Protein 7XG8 (pdb70)

Radius of gyration: 18.72 Å; Cα contacts (8 Å, |Δi|>4): 723; chains: 1; bounding box: 43×34×58 Å

B-factor: mean 20.47, std 7.41, range [7.36, 52.4]

Solvent-accessible surface area: 12207 Å² total; per-residue (Å²): 221,2,41,2,9,0,0,8,1,0,17,72,0,0,80,99,0,6,58,42,0,28,170,58,213,83,27,10,168,16,78,25,95,54,62,2,1,16,53,0,31,135,16,0,38,70,60,95,23,34,3,0,0,0,6,18,22,0,102,108,152,20,58,89,117,10,164,72,21,15,3,5,0,0,0,0,0,0,0,1,0,0,0,6,14,7,98,80,6,129,7,129,1,48,15,74,76,0,0,36,0,1,19,21,99,8,94,26,0,49,84,30,72,34,118,118,63,160,19,36,7,1,23,11,78,22,24,0,1,2,2,45,9,0,0,19,2,0,84,55,21,18,195,38,9,102,43,25,47,18,83,81,22,82,36,83,47,43,60,44,5,161,12,0,67,23,0,6,23,36,0,104,132,43,79,0,0,0,0,0,0,0,15,13,15,51,54,152,66,2,79,12,0,13,0,45,2,101,44,40,65,63,20,115,24,40,38,93,0,0,21,92,0,10,113,70,13,124,16,66,168,28,20,7,17,66,39,40,16,0,104,44,155,10,0,0,0,0,6,3,2,0,0,0,0,0,2,53,80,51,16,53,238,45,24,161,34,2,57,44,2,1,40,66,0,0,16,89,98,5,2,98,68,0,57,70,32,18,0,8,30,10,137,53,93,19,10,125,96,0,91,38,11,0,113,138,8,41

Nearest PDB structures (foldseek):
  7xg8-assembly1_A  TM=1.003E+00  e=1.467E-71  Prochlorococcus phage P-SSM2
  7xg7-assembly2_B  TM=9.554E-01  e=2.795E-43  Synechococcus phage Syn19
  5wnn-assembly2_B  TM=9.210E-01  e=2.663E-30  Burkholderia pseudomallei K96243
  4lvq-assembly2_B  TM=9.378E-01  e=3.616E-27  Mycobacterium tuberculosis
  1qul-assembly1_A  TM=8.940E-01  e=1.134E-27  Escherichia coli

InterPro domains:
  IPR005673 Phosphate ABC transporter, substrate-binding protein PstS [PIRSF002756] (21-319)
  IPR005673 Phosphate ABC transporter, substrate-binding protein PstS [TIGR00975] (24-318)
  IPR024370 PBP domain [PF12849] (22-272)
  IPR050962 Phosphate-binding protein PstS [PTHR42996] (4-312)

Secondary structure (DSSP, 8-state):
-EEEEE-STTHHHHHHHHHHHTTSTTPPPEEEEE--HHHHHHHHHTT-SSEEEESS---TTTGGG-TT-EEEEEEEEEEEEEEE--TT---EE-HHHHHHHHTT---BGGGGTS-S-B-EEEEESS--HHHHHHHHHHHHH-TT--S--SSS---SS-EEESHHHHHHHHHHHSTTEEEEEEGGG--TT-EEPEEE-TTS-EE---HHHHHHHHTTPPP-TTS----SS--STT--SSEEEEEEEEESS--GGGHHHHHHHHHHHTSHHHHTTGGGGTPBPP-HHHHHHHHHHHHT--

Organism: Prochlorococcus phage P-SSM2 (NCBI:txid268746)

Foldseek 3Di:
DFEEEAALLCPVLLVVLLVVQVPDVPADRYDYYHQAHVVQLVCQLVVVTQKYKALADDDPVCQVSRPLGKQKFFQWKFFKFFWAFAPPDQAFDELVNLLCLQQVNDQFCVVRVDDTDGAAEEEAPDQHSQQQLSLLLNVVSDVSSPFHGGSDTDRPHHHHARHLVGSLVCRVVDHNYTYMHTQLSCDDRTHGHQYAAPVGGGHGAAQQQQCQQVVPWDADPSRATHRNGDPGPSHRGRMGTMIMIHRQDDSPPCLVNQLNSQLSSLDPVSLVCQRVSRIYRDDDPSSVVSNVSSVSHD

Structure (mmCIF, N/CA/C/O backbone):
data_7XG8
#
_entry.id   7XG8
#
_cell.length_a   38.774
_cell.length_b   63.525
_cell.length_c   108.083
_cell.angle_alpha   90.000
_cell.angle_beta   90.000
_cell.angle_gamma   90.000
#
_symmetry.space_group_name_H-M   'P 21 21 21'
#
loop_
_entity.id
_entity.type
_entity.pdbx_description
1 polymer 'ABC transporter, substrate binding protein, phosphate'
2 non-polymer 'PHOSPHATE ION'
3 water water
#
loop_
_atom_site.group_PDB
_atom_site.id
_atom_site.type_symbol
_atom_site.label_atom_id
_atom_site.label_alt_id
_atom_site.label_comp_id
_atom_site.label_asym_id
_atom_site.label_entity_id
_atom_site.label_seq_id
_atom_site.pdbx_PDB_ins_code
_atom_site.Cartn_x
_atom_site.Cartn_y
_atom_site.Cartn_z
_atom_site.occupancy
_atom_site.B_iso_or_equiv
_atom_site.auth_seq_id
_atom_site.auth_comp_id
_atom_site.auth_asym_id
_atom_site.auth_atom_id
_atom_site.pdbx_PDB_model_num
ATOM 1 N N . ARG A 1 23 ? -8.352 4.771 -43.661 1.00 26.78 23 ARG A N 1
ATOM 2 C CA . ARG A 1 23 ? -9.556 5.196 -42.873 1.00 27.58 23 ARG A CA 1
ATOM 3 C C . ARG A 1 23 ? -10.589 4.080 -42.724 1.00 25.44 23 ARG A C 1
ATOM 4 O O . ARG A 1 23 ? -10.904 3.424 -43.702 1.00 25.24 23 ARG A O 1
ATOM 12 N N . LEU A 1 24 ? -11.165 3.920 -41.526 1.00 22.37 24 LEU A N 1
ATOM 13 C CA . LEU A 1 24 ? -12.209 2.897 -41.296 1.00 20.28 24 LEU A CA 1
ATOM 14 C C . LEU A 1 24 ? -13.228 3.302 -40.217 1.00 19.42 24 LEU A C 1
ATOM 15 O O . LEU A 1 24 ? -12.912 4.053 -39.297 1.00 19.40 24 LEU A O 1
ATOM 20 N N . SER A 1 25 ? -14.447 2.783 -40.352 1.00 18.38 25 SER A N 1
ATOM 21 C CA . SER A 1 25 ? -15.507 2.848 -39.342 1.00 18.19 25 SER A CA 1
ATOM 22 C C . SER A 1 25 ? -15.881 1.457 -38.789 1.00 17.36 25 SER A C 1
ATOM 23 O O . SER A 1 25 ? -16.119 0.518 -39.553 1.00 17.51 25 SER A O 1
ATOM 26 N N . GLY A 1 26 ? -15.921 1.341 -37.467 1.00 16.19 26 GLY A N 1
ATOM 27 C CA . GLY A 1 26 ? -16.443 0.158 -36.775 1.00 15.16 26 GLY A CA 1
ATOM 28 C C . GLY A 1 26 ? -17.613 0.581 -35.921 1.00 14.58 26 GLY A C 1
ATOM 29 O O . GLY A 1 26 ? -17.675 1.724 -35.462 1.00 14.28 26 GLY A O 1
ATOM 30 N N . ALA A 1 27 ? -18.578 -0.308 -35.721 1.00 14.20 27 ALA A N 1
ATOM 31 C CA . ALA A 1 27 ? -19.606 -0.047 -34.702 1.00 13.40 27 ALA A CA 1
ATOM 32 C C . ALA A 1 27 ? -20.094 -1.301 -34.012 1.00 12.90 27 ALA A C 1
ATOM 33 O O . ALA A 1 27 ? -20.132 -2.382 -34.620 1.00 12.82 27 ALA A O 1
ATOM 35 N N . GLY A 1 28 ? -20.421 -1.136 -32.726 1.00 12.12 28 GLY A N 1
ATOM 36 C CA . GLY A 1 28 ? -21.135 -2.108 -31.947 1.00 11.83 28 GLY A CA 1
ATOM 37 C C . GLY A 1 28 ? -20.899 -2.053 -30.439 1.00 11.95 28 GLY A C 1
ATOM 38 O O . GLY A 1 28 ? -21.059 -1.023 -29.784 1.00 11.35 28 GLY A O 1
ATOM 39 N N . ALA A 1 29 ? -20.467 -3.194 -29.916 1.00 12.08 29 ALA A N 1
ATOM 40 C CA . ALA A 1 29 ? -20.453 -3.501 -28.501 1.00 12.27 29 ALA A CA 1
ATOM 41 C C . ALA A 1 29 ? -19.783 -2.415 -27.680 1.00 12.90 29 ALA A C 1
ATOM 42 O O . ALA A 1 29 ? -18.682 -1.960 -28.032 1.00 13.20 29 ALA A O 1
ATOM 44 N N . SER A 1 30 ? -20.480 -1.971 -26.631 1.00 13.09 30 SER A N 1
ATOM 45 C CA . SER A 1 30 ? -19.890 -1.115 -25.609 1.00 13.67 30 SER A CA 1
ATOM 46 C C . SER A 1 30 ? -19.003 -1.879 -24.614 1.00 13.71 30 SER A C 1
ATOM 47 O O . SER A 1 30 ? -18.070 -1.290 -24.072 1.00 13.25 30 SER A O 1
ATOM 50 N N . PHE A 1 31 ? -19.308 -3.170 -24.388 1.00 13.51 31 PHE A N 1
ATOM 51 C CA . PHE A 1 31 ? -18.511 -4.090 -23.517 1.00 13.32 31 PHE A CA 1
ATOM 52 C C . PHE A 1 31 ? -16.981 -3.968 -23.676 1.00 14.12 31 PHE A C 1
ATOM 53 O O . PHE A 1 31 ? -16.268 -3.814 -22.651 1.00 14.46 31 PHE A O 1
ATOM 61 N N . PRO A 1 32 ? -16.472 -4.045 -24.932 1.00 13.97 32 PRO A N 1
ATOM 62 C CA . PRO A 1 32 ? -15.073 -3.848 -25.227 1.00 14.39 32 PRO A CA 1
ATOM 63 C C . PRO A 1 32 ? -14.661 -2.429 -25.595 1.00 15.23 32 PRO A C 1
ATOM 64 O O . PRO A 1 32 ? -13.494 -2.240 -25.908 1.00 16.17 32 PRO A O 1
ATOM 68 N N . SER A 1 33 ? -15.566 -1.452 -25.602 1.00 16.03 33 SER A N 1
ATOM 69 C CA . SER A 1 33 ? -15.261 -0.168 -26.282 1.00 17.20 33 SER A CA 1
ATOM 70 C C . SER A 1 33 ? -14.078 0.607 -25.677 1.00 16.46 33 SER A C 1
ATOM 71 O O . SER A 1 33 ? -13.380 1.256 -26.418 1.00 16.23 33 SER A O 1
ATOM 74 N N . LYS A 1 34 ? -13.836 0.501 -24.365 1.00 16.38 34 LYS A N 1
ATOM 75 C CA . LYS A 1 34 ? -12.685 1.169 -23.734 1.00 16.31 34 LYS A CA 1
ATOM 76 C C . LYS A 1 34 ? -11.336 0.608 -24.206 1.00 16.23 34 LYS A C 1
ATOM 77 O O . LYS A 1 34 ? -10.387 1.372 -24.415 1.00 16.18 34 LYS A O 1
ATOM 83 N N . ILE A 1 35 ? -11.228 -0.705 -24.373 1.00 15.98 35 ILE A N 1
ATOM 84 C CA . ILE A 1 35 ? -9.954 -1.274 -24.873 1.00 16.41 35 ILE A CA 1
ATOM 85 C C . ILE A 1 35 ? -9.829 -1.105 -26.391 1.00 16.57 35 ILE A C 1
ATOM 86 O O . ILE A 1 35 ? -8.734 -0.846 -26.860 1.00 16.97 35 ILE A O 1
ATOM 91 N N . TYR A 1 36 ? -10.929 -1.237 -27.149 1.00 17.03 36 TYR A N 1
ATOM 92 C CA . TYR A 1 36 ? -10.911 -0.995 -28.621 1.00 17.97 36 TYR A CA 1
ATOM 93 C C . TYR A 1 36 ? -10.462 0.437 -28.966 1.00 19.69 36 TYR A C 1
ATOM 94 O O . TYR A 1 36 ? -9.593 0.624 -29.813 1.00 20.32 36 TYR A O 1
ATOM 103 N N . THR A 1 37 ? -11.065 1.429 -28.311 1.00 21.25 37 THR A N 1
ATOM 104 C CA . THR A 1 37 ? -10.640 2.832 -28.456 1.00 22.84 37 THR A CA 1
ATOM 105 C C . THR A 1 37 ? -9.121 3.048 -28.172 1.00 22.16 37 THR A C 1
ATOM 106 O O . THR A 1 37 ? -8.445 3.694 -28.966 1.00 22.05 37 THR A O 1
ATOM 110 N N . ARG A 1 38 ? -8.579 2.475 -27.102 1.00 20.82 38 ARG A N 1
ATOM 111 C CA . ARG A 1 38 ? -7.139 2.580 -26.823 1.00 20.99 38 ARG A CA 1
ATOM 112 C C . ARG A 1 38 ? -6.309 1.942 -27.943 1.00 20.04 38 ARG A C 1
ATOM 113 O O . ARG A 1 38 ? -5.361 2.538 -28.451 1.00 19.24 38 ARG A O 1
ATOM 121 N N . TRP A 1 39 ? -6.676 0.708 -28.290 1.00 18.20 39 TRP A N 1
ATOM 122 C CA . TRP A 1 39 ? -6.051 -0.040 -29.373 1.00 17.89 39 TRP A CA 1
ATOM 123 C C . TRP A 1 39 ? -6.089 0.712 -30.695 1.00 18.21 39 TRP A C 1
ATOM 124 O O . TRP A 1 39 ? -5.082 0.752 -31.389 1.00 17.45 39 TRP A O 1
ATOM 135 N N . PHE A 1 40 ? -7.241 1.296 -31.038 1.00 18.55 40 PHE A N 1
ATOM 136 C CA . PHE A 1 40 ? -7.355 2.026 -32.302 1.00 19.19 40 PHE A CA 1
ATOM 137 C C . PHE A 1 40 ? -6.531 3.295 -32.282 1.00 19.47 40 PHE A C 1
ATOM 138 O O . PHE A 1 40 ? -5.926 3.625 -33.301 1.00 19.50 40 PHE A O 1
ATOM 146 N N . ALA A 1 41 ? -6.455 3.963 -31.125 1.00 19.87 41 ALA A N 1
ATOM 147 C CA . ALA A 1 41 ? -5.536 5.104 -30.926 1.00 20.65 41 ALA A CA 1
ATOM 148 C C . ALA A 1 41 ? -4.051 4.717 -31.122 1.00 22.11 41 ALA A C 1
ATOM 149 O O . ALA A 1 41 ? -3.320 5.371 -31.892 1.00 22.74 41 ALA A O 1
ATOM 151 N N . ASP A 1 42 ? -3.623 3.631 -30.475 1.00 22.80 42 ASP A N 1
ATOM 152 C CA . ASP A 1 42 ? -2.268 3.059 -30.705 1.00 23.06 42 ASP A CA 1
ATOM 153 C C . ASP A 1 42 ? -2.009 2.658 -32.204 1.00 24.04 42 ASP A C 1
ATOM 154 O O . ASP A 1 42 ? -1.023 3.096 -32.811 1.00 22.47 42 ASP A O 1
ATOM 159 N N . LEU A 1 43 ? -2.911 1.858 -32.776 1.00 23.28 43 LEU A N 1
ATOM 160 C CA . LEU A 1 43 ? -2.929 1.531 -34.214 1.00 24.88 43 LEU A CA 1
ATOM 161 C C . LEU A 1 43 ? -2.720 2.760 -35.107 1.00 26.77 43 LEU A C 1
ATOM 162 O O . LEU A 1 43 ? -1.912 2.714 -36.016 1.00 27.93 43 LEU A O 1
ATOM 167 N N . ALA A 1 44 ? -3.399 3.863 -34.796 1.00 28.57 44 ALA A N 1
ATOM 168 C CA . ALA A 1 44 ? -3.394 5.086 -35.623 1.00 32.07 44 ALA A CA 1
ATOM 169 C C . ALA A 1 44 ? -2.062 5.833 -35.746 1.00 35.55 44 ALA A C 1
ATOM 170 O O . ALA A 1 44 ? -1.981 6.812 -36.496 1.00 39.29 44 ALA A O 1
ATOM 172 N N . LYS A 1 45 ? -1.042 5.393 -35.005 1.00 37.61 45 LYS A N 1
ATOM 173 C CA . LYS A 1 45 ? 0.293 5.980 -35.029 1.00 36.78 45 LYS A CA 1
ATOM 174 C C . LYS A 1 45 ? 1.323 5.132 -35.761 1.00 36.35 45 LYS A C 1
ATOM 175 O O . LYS A 1 45 ? 2.443 5.594 -35.970 1.00 36.12 45 LYS A O 1
ATOM 181 N N . GLU A 1 46 ? 0.969 3.908 -36.154 1.00 35.13 46 GLU A N 1
ATOM 182 C CA . GLU A 1 46 ? 1.939 3.033 -36.806 1.00 35.58 46 GLU A CA 1
ATOM 183 C C . GLU A 1 46 ? 1.973 3.378 -38.281 1.00 38.90 46 GLU A C 1
ATOM 184 O O . GLU A 1 46 ? 0.948 3.763 -38.857 1.00 41.10 46 GLU A O 1
ATOM 190 N N . LYS A 1 47 ? 3.162 3.257 -38.870 1.00 40.82 47 LYS A N 1
ATOM 191 C CA . LYS A 1 47 ? 3.396 3.611 -40.280 1.00 43.10 47 LYS A CA 1
ATOM 192 C C . LYS A 1 47 ? 2.531 2.793 -41.262 1.00 42.12 47 LYS A C 1
ATOM 193 O O . LYS A 1 47 ? 2.679 1.571 -41.370 1.00 40.23 47 LYS A O 1
ATOM 199 N N . GLY A 1 48 ? 1.616 3.480 -41.951 1.00 40.36 48 GLY A N 1
ATOM 200 C CA . GLY A 1 48 ? 0.702 2.837 -42.901 1.00 39.71 48 GLY A CA 1
ATOM 201 C C . GLY A 1 48 ? -0.414 2.022 -42.255 1.00 38.36 48 GLY A C 1
ATOM 202 O O . GLY A 1 48 ? -0.944 1.086 -42.870 1.00 37.34 48 GLY A O 1
ATOM 203 N N . ALA A 1 49 ? -0.764 2.382 -41.018 1.00 35.49 49 ALA A N 1
ATOM 204 C CA . ALA A 1 49 ? -1.897 1.800 -40.313 1.00 32.91 49 ALA A CA 1
ATOM 205 C C . ALA A 1 49 ? -3.136 2.605 -40.661 1.00 30.10 49 ALA A C 1
ATOM 206 O O . ALA A 1 49 ? -3.025 3.810 -40.899 1.00 29.97 49 ALA A O 1
ATOM 208 N N . PRO A 1 50 ? -4.321 1.960 -40.676 1.00 27.18 50 PRO A N 1
ATOM 209 C CA . PRO A 1 50 ? -5.535 2.728 -40.910 1.00 26.47 50 PRO A CA 1
ATOM 210 C C . PRO A 1 50 ? -5.951 3.522 -39.687 1.00 25.15 50 PRO A C 1
ATOM 211 O O . PRO A 1 50 ? -5.573 3.192 -38.554 1.00 22.08 50 PRO A O 1
ATOM 215 N N . ARG A 1 51 ? -6.739 4.556 -39.943 1.00 25.92 51 ARG A N 1
ATOM 216 C CA . ARG A 1 51 ? -7.386 5.313 -38.898 1.00 27.66 51 ARG A CA 1
ATOM 217 C C . ARG A 1 51 ? -8.828 4.862 -38.746 1.00 26.74 51 ARG A C 1
ATOM 218 O O . ARG A 1 51 ? -9.632 4.937 -39.679 1.00 28.93 51 ARG A O 1
ATOM 226 N N . VAL A 1 52 ? -9.134 4.404 -37.542 1.00 23.93 52 VAL A N 1
ATOM 227 C CA . VAL A 1 52 ? -10.326 3.651 -37.259 1.00 21.42 52 VAL A CA 1
ATOM 228 C C . VAL A 1 52 ? -11.120 4.467 -36.263 1.00 19.95 52 VAL A C 1
ATOM 229 O O . VAL A 1 52 ? -10.578 4.907 -35.237 1.00 18.36 52 VAL A O 1
ATOM 233 N N . ASN A 1 53 ? -12.387 4.704 -36.600 1.00 18.76 53 ASN A N 1
ATOM 234 C CA . ASN A 1 53 ? -13.347 5.286 -35.689 1.00 18.72 53 ASN A CA 1
ATOM 235 C C . ASN A 1 53 ? -14.238 4.129 -35.258 1.00 18.17 53 ASN A C 1
ATOM 236 O O . ASN A 1 53 ? -14.729 3.377 -36.108 1.00 18.18 53 ASN A O 1
ATOM 241 N N . TYR A 1 54 ? -14.428 3.975 -33.952 1.00 17.20 54 TYR A N 1
ATOM 242 C CA . TYR A 1 54 ? -15.338 2.986 -33.415 1.00 16.92 54 TYR A CA 1
ATOM 243 C C . TYR A 1 54 ? -16.456 3.644 -32.661 1.00 17.22 54 TYR A C 1
ATOM 244 O O . TYR A 1 54 ? -16.195 4.403 -31.742 1.00 18.23 54 TYR A O 1
ATOM 253 N N . GLN A 1 55 ? -17.698 3.342 -33.015 1.00 17.41 55 GLN A N 1
ATOM 254 C CA . GLN A 1 55 ? -18.871 3.875 -32.291 1.00 17.30 55 GLN A CA 1
ATOM 255 C C . GLN A 1 55 ? -19.490 2.802 -31.414 1.00 16.54 55 GLN A C 1
ATOM 256 O O . GLN A 1 55 ? -19.816 1.737 -31.903 1.00 16.28 55 GLN A O 1
ATOM 262 N N . ALA A 1 56 ? -19.646 3.104 -30.126 1.00 16.45 56 ALA A N 1
ATOM 263 C CA . ALA A 1 56 ? -20.155 2.163 -29.111 1.00 16.91 56 ALA A CA 1
ATOM 264 C C . ALA A 1 56 ? -21.676 2.272 -29.011 1.00 16.80 56 ALA A C 1
ATOM 265 O O . ALA A 1 56 ? -22.190 3.031 -28.207 1.00 18.44 56 ALA A O 1
ATOM 267 N N . VAL A 1 57 ? -22.389 1.522 -29.839 1.00 16.31 57 VAL A N 1
ATOM 268 C CA . VAL A 1 57 ? -23.854 1.594 -29.907 1.00 15.88 57 VAL A CA 1
ATOM 269 C C . VAL A 1 57 ? -24.548 0.282 -29.454 1.00 15.40 57 VAL A C 1
ATOM 270 O O . VAL A 1 57 ? -25.745 0.152 -29.588 1.00 15.72 57 VAL A O 1
ATOM 274 N N . GLY A 1 58 ? -23.805 -0.676 -28.886 1.00 15.42 58 GLY A N 1
ATOM 275 C CA . GLY A 1 58 ? -24.385 -1.931 -28.381 1.00 14.51 58 GLY A CA 1
ATOM 276 C C . GLY A 1 58 ? -24.362 -2.942 -29.494 1.00 14.44 58 GLY A C 1
ATOM 277 O O . GLY A 1 58 ? -24.388 -2.566 -30.681 1.00 14.37 58 GLY A O 1
ATOM 278 N N . SER A 1 59 ? -24.277 -4.220 -29.117 1.00 13.78 59 SER A N 1
ATOM 279 C CA . SER A 1 59 ? -24.189 -5.339 -30.065 1.00 13.39 59 SER A CA 1
ATOM 280 C C . SER A 1 59 ? -25.383 -5.471 -31.033 1.00 13.52 59 SER A C 1
ATOM 281 O O . SER A 1 59 ? -25.199 -5.877 -32.180 1.00 12.73 59 SER A O 1
ATOM 284 N N . GLY A 1 60 ? -26.597 -5.164 -30.568 1.00 13.71 60 GLY A N 1
ATOM 285 C CA . GLY A 1 60 ? -27.802 -5.251 -31.415 1.00 13.93 60 GLY A CA 1
ATOM 286 C C . GLY A 1 60 ? -27.728 -4.320 -32.608 1.00 14.75 60 GLY A C 1
ATOM 287 O O . GLY A 1 60 ? -28.013 -4.696 -33.730 1.00 15.64 60 GLY A O 1
ATOM 288 N N . SER A 1 61 ? -27.299 -3.103 -32.335 1.00 15.56 61 SER A N 1
ATOM 289 C CA . SER A 1 61 ? -27.111 -2.050 -33.312 1.00 16.52 61 SER A CA 1
ATOM 290 C C . SER A 1 61 ? -25.877 -2.303 -34.201 1.00 16.31 61 SER A C 1
ATOM 291 O O . SER A 1 61 ? -25.911 -2.029 -35.402 1.00 16.84 61 SER A O 1
ATOM 294 N N . GLY A 1 62 ? -24.799 -2.842 -33.628 1.00 15.57 62 GLY A N 1
ATOM 295 C CA . GLY A 1 62 ? -23.612 -3.226 -34.398 1.00 14.99 62 GLY A CA 1
ATOM 296 C C . GLY A 1 62 ? -23.849 -4.338 -35.404 1.00 14.92 62 GLY A C 1
ATOM 297 O O . GLY A 1 62 ? -23.363 -4.286 -36.533 1.00 14.44 62 GLY A O 1
ATOM 298 N N . ARG A 1 63 ? -24.588 -5.354 -34.995 1.00 15.29 63 ARG A N 1
ATOM 299 C CA . ARG A 1 63 ? -25.067 -6.368 -35.916 1.00 16.10 63 ARG A CA 1
ATOM 300 C C . ARG A 1 63 ? -25.885 -5.781 -37.080 1.00 16.04 63 ARG A C 1
ATOM 301 O O . ARG A 1 63 ? -25.735 -6.216 -38.186 1.00 15.90 63 ARG A O 1
ATOM 309 N N . LYS A 1 64 ? -26.758 -4.824 -36.820 1.00 17.06 64 LYS A N 1
ATOM 310 C CA . LYS A 1 64 ? -27.637 -4.245 -37.868 1.00 18.77 64 LYS A CA 1
ATOM 311 C C . LYS A 1 64 ? -26.845 -3.296 -38.773 1.00 18.03 64 LYS A C 1
ATOM 312 O O . LYS A 1 64 ? -27.077 -3.268 -39.964 1.00 18.88 64 LYS A O 1
ATOM 318 N N . ALA A 1 65 ? -25.901 -2.544 -38.219 1.00 16.96 65 ALA A N 1
ATOM 319 C CA . ALA A 1 65 ? -24.905 -1.807 -39.019 1.00 16.60 65 ALA A CA 1
ATOM 320 C C . ALA A 1 65 ? -24.092 -2.711 -39.959 1.00 16.44 65 ALA A C 1
ATOM 321 O O . ALA A 1 65 ? -23.827 -2.378 -41.133 1.00 16.25 65 A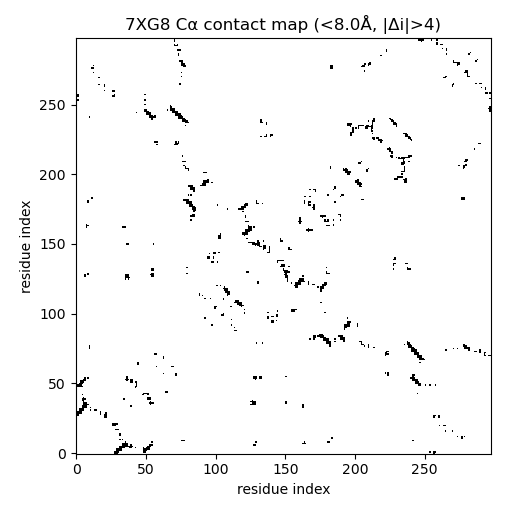LA A O 1
ATOM 323 N N . PHE A 1 66 ? -23.702 -3.857 -39.428 1.00 16.01 66 PHE A N 1
ATOM 324 C CA . PHE A 1 66 ? -22.961 -4.836 -40.178 1.00 15.95 66 PHE A CA 1
ATOM 325 C C . PHE A 1 66 ? -23.811 -5.441 -41.299 1.00 16.14 66 PHE A C 1
ATOM 326 O O . PHE A 1 66 ? -23.416 -5.433 -42.464 1.00 15.17 66 PHE A O 1
ATOM 334 N N . ILE A 1 67 ? -24.990 -5.939 -40.962 1.00 16.63 67 ILE A N 1
ATOM 335 C CA . ILE A 1 67 ? -25.851 -6.542 -41.982 1.00 17.38 67 ILE A CA 1
ATOM 336 C C . ILE A 1 67 ? -26.257 -5.513 -43.050 1.00 17.55 67 ILE A C 1
ATOM 337 O O . ILE A 1 67 ? -26.297 -5.838 -44.231 1.00 18.08 67 ILE A O 1
ATOM 342 N N . ASP A 1 68 ? -26.501 -4.272 -42.634 1.00 17.28 68 ASP A N 1
ATOM 343 C CA . ASP A 1 68 ? -26.851 -3.182 -43.548 1.00 17.30 68 ASP A CA 1
ATOM 344 C C . ASP A 1 68 ? -25.686 -2.597 -44.323 1.00 17.13 68 ASP A C 1
ATOM 345 O O . ASP A 1 68 ? -25.913 -1.736 -45.165 1.00 18.76 68 ASP A O 1
ATOM 350 N N . GLU A 1 69 ? -24.459 -3.045 -44.051 1.00 16.39 69 GLU A N 1
ATOM 351 C CA . GLU A 1 69 ? -23.272 -2.604 -44.780 1.00 15.64 69 GLU A CA 1
ATOM 352 C C . GLU A 1 69 ? -23.004 -1.101 -44.613 1.00 14.92 69 GLU A C 1
ATOM 353 O O . GLU A 1 69 ? -22.579 -0.454 -45.541 1.00 14.90 69 GLU A O 1
ATOM 359 N N . THR A 1 70 ? -23.241 -0.550 -43.422 1.00 14.43 70 THR A N 1
ATOM 360 C CA . THR A 1 70 ? -22.988 0.880 -43.173 1.00 13.66 70 THR A CA 1
ATOM 361 C C . THR A 1 70 ? -21.600 1.207 -42.577 1.00 13.01 70 THR A C 1
ATOM 362 O O . THR A 1 70 ? -21.266 2.378 -42.376 1.00 12.81 70 THR A O 1
ATOM 366 N N . VAL A 1 71 ? -20.798 0.177 -42.317 1.00 12.17 71 VAL A N 1
ATOM 367 C CA . VAL A 1 71 ? -19.534 0.285 -41.570 1.00 11.75 71 VAL A CA 1
ATOM 368 C C . VAL A 1 71 ? -18.587 -0.708 -42.206 1.00 11.64 71 VAL A C 1
ATOM 369 O O . VAL A 1 71 ? -19.051 -1.569 -42.964 1.00 11.86 71 VAL A O 1
ATOM 373 N N . ASN A 1 72 ? -17.295 -0.646 -41.897 1.00 11.59 72 ASN A N 1
ATOM 374 C CA . ASN A 1 72 ? -16.360 -1.648 -42.449 1.00 11.61 72 ASN A CA 1
ATOM 375 C C . ASN A 1 72 ? -16.285 -2.896 -41.606 1.00 11.81 72 ASN A C 1
ATOM 376 O O . ASN A 1 72 ? -15.845 -3.956 -42.084 1.00 12.12 72 ASN A O 1
ATOM 381 N N . PHE A 1 73 ? -16.691 -2.788 -40.348 1.00 12.07 73 PHE A N 1
ATOM 382 C CA . PHE A 1 73 ? -16.800 -3.958 -39.498 1.00 12.34 73 PHE A CA 1
ATOM 383 C C . PHE A 1 73 ? -17.741 -3.689 -38.353 1.00 12.43 73 PHE A C 1
ATOM 384 O O . PHE A 1 73 ? -17.940 -2.534 -37.965 1.00 12.46 73 PHE A O 1
ATOM 392 N N . GLY A 1 74 ? -18.307 -4.773 -37.830 1.00 12.45 74 GLY A N 1
ATOM 393 C CA . GLY A 1 74 ? -19.093 -4.741 -36.600 1.00 12.45 74 GLY A CA 1
ATOM 394 C C . GLY A 1 74 ? -18.398 -5.340 -35.386 1.00 12.40 74 GLY A C 1
ATOM 395 O O . GLY A 1 74 ? -17.305 -5.930 -35.487 1.00 12.59 74 GLY A O 1
ATOM 396 N N . ALA A 1 75 ? -19.069 -5.206 -34.242 1.00 12.41 75 ALA A N 1
ATOM 397 C CA . ALA A 1 75 ? -18.582 -5.672 -32.948 1.00 12.56 75 ALA A CA 1
ATOM 398 C C . ALA A 1 75 ? -19.764 -6.148 -32.105 1.00 12.69 75 ALA A C 1
ATOM 399 O O . ALA A 1 75 ? -20.759 -5.431 -31.957 1.00 12.20 75 ALA A O 1
ATOM 401 N N . SER A 1 76 ? -19.661 -7.349 -31.551 1.00 12.86 76 SER A N 1
ATOM 402 C CA . SER A 1 76 ? -20.764 -7.892 -30.782 1.00 13.76 76 SER A CA 1
ATOM 403 C C . SER A 1 76 ? -20.308 -8.962 -29.795 1.00 14.42 76 SE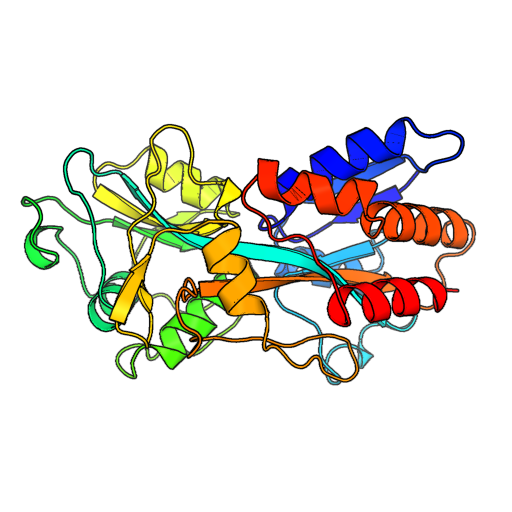R A C 1
ATOM 404 O O . SER A 1 76 ? -19.508 -9.836 -30.158 1.00 13.39 76 SER A O 1
ATOM 407 N N . ASP A 1 77 ? -20.847 -8.905 -28.568 1.00 15.17 77 ASP A N 1
ATOM 408 C CA . ASP A 1 77 ? -20.641 -9.976 -27.586 1.00 16.20 77 ASP A CA 1
ATOM 409 C C . ASP A 1 77 ? -21.795 -11.004 -27.672 1.00 17.09 77 ASP A C 1
ATOM 410 O O . ASP A 1 77 ? -21.786 -11.990 -26.948 1.00 17.59 77 ASP A O 1
ATOM 415 N N . ASP A 1 78 ? -22.782 -10.764 -28.543 1.00 18.94 78 ASP A N 1
ATOM 416 C CA . ASP A 1 78 ? -23.810 -11.761 -28.901 1.00 20.13 78 ASP A CA 1
ATOM 417 C C . ASP A 1 78 ? -23.421 -12.269 -30.276 1.00 20.23 78 ASP A C 1
ATOM 418 O O . ASP A 1 78 ? -23.634 -11.577 -31.268 1.00 19.40 78 ASP A O 1
ATOM 423 N N . PRO A 1 79 ? -22.828 -13.472 -30.344 1.00 20.75 79 PRO A N 1
ATOM 424 C CA . PRO A 1 79 ? -22.244 -13.908 -31.594 1.00 21.81 79 PRO A CA 1
ATOM 425 C C . PRO A 1 79 ? -23.290 -14.438 -32.583 1.00 23.88 79 PRO A C 1
ATOM 426 O O . PRO A 1 79 ? -24.272 -15.062 -32.188 1.00 22.81 79 PRO A O 1
ATOM 430 N N . MET A 1 80 ? -23.085 -14.111 -33.846 1.00 26.16 80 MET A N 1
ATOM 431 C CA . MET A 1 80 ? -23.779 -14.707 -34.977 1.00 30.68 80 MET A CA 1
ATOM 432 C C . MET A 1 80 ? -23.601 -16.228 -35.080 1.00 33.86 80 MET A C 1
ATOM 433 O O . MET A 1 80 ? -22.578 -16.789 -34.672 1.00 35.41 80 MET A O 1
ATOM 438 N N . LYS A 1 81 ? -24.623 -16.866 -35.638 1.00 38.14 81 LYS A N 1
ATOM 439 C CA . LYS A 1 81 ? -24.712 -18.315 -35.809 1.00 41.88 81 LYS A CA 1
ATOM 440 C C . LYS A 1 81 ? -24.994 -18.625 -37.275 1.00 43.94 81 LYS A C 1
ATOM 441 O O . LYS A 1 81 ? -25.144 -17.709 -38.084 1.00 43.70 81 LYS A O 1
ATOM 447 N N . ASP A 1 82 ? -25.081 -19.918 -37.602 1.00 47.01 82 ASP A N 1
ATOM 448 C CA . ASP A 1 82 ? -25.423 -20.392 -38.956 1.00 47.52 82 ASP A CA 1
ATOM 449 C C . ASP A 1 82 ? -26.701 -19.739 -39.528 1.00 47.38 82 ASP A C 1
ATOM 450 O O . ASP A 1 82 ? -26.758 -19.418 -40.721 1.00 46.23 82 ASP A O 1
ATOM 455 N N . LYS A 1 83 ? -27.703 -19.536 -38.672 1.00 45.66 83 LYS A N 1
ATOM 456 C CA . LYS A 1 83 ? -29.001 -18.981 -39.088 1.00 46.88 83 LYS A CA 1
ATOM 457 C C . LYS A 1 83 ? -29.001 -17.512 -39.526 1.00 45.80 83 LYS A C 1
ATOM 458 O O . LYS A 1 83 ? -29.764 -17.154 -40.406 1.00 46.36 83 LYS A O 1
ATOM 464 N N . ASP A 1 84 ? -28.163 -16.671 -38.916 1.00 47.76 84 ASP A N 1
ATOM 465 C CA . ASP A 1 84 ? -28.164 -15.211 -39.206 1.00 47.12 84 ASP A CA 1
ATOM 466 C C . ASP A 1 84 ? -27.047 -14.761 -40.156 1.00 43.78 84 ASP A C 1
ATOM 467 O O . ASP A 1 84 ? -27.076 -13.628 -40.631 1.00 40.71 84 ASP A O 1
ATOM 472 N N . ILE A 1 85 ? -26.097 -15.649 -40.454 1.00 41.71 85 ILE A N 1
ATOM 473 C CA . ILE A 1 85 ? -25.099 -15.400 -41.500 1.00 40.58 85 ILE A CA 1
ATOM 474 C C . ILE A 1 85 ? -25.636 -15.577 -42.920 1.00 38.24 85 ILE A C 1
ATOM 475 O O . ILE A 1 85 ? -24.925 -15.286 -43.880 1.00 38.03 85 ILE A O 1
ATOM 480 N N . ALA A 1 86 ? -26.870 -16.065 -43.064 1.00 36.89 86 ALA A N 1
ATOM 481 C CA . ALA A 1 86 ? -27.579 -16.022 -44.355 1.00 35.17 86 ALA A CA 1
ATOM 482 C C . ALA A 1 86 ? -27.886 -14.570 -44.744 1.00 32.69 86 ALA A C 1
ATOM 483 O O . ALA A 1 86 ? -28.021 -14.237 -45.915 1.00 30.81 86 ALA A O 1
ATOM 485 N N . LYS A 1 87 ? -27.966 -13.714 -43.736 1.00 32.94 87 LYS A N 1
ATOM 486 C CA . LYS A 1 87 ? -28.228 -12.287 -43.910 1.00 31.78 87 LYS A CA 1
ATOM 487 C C . LYS A 1 87 ? -26.982 -11.468 -44.319 1.00 29.34 87 LYS A C 1
ATOM 488 O O . LYS A 1 87 ? -27.116 -10.316 -44.704 1.00 30.08 87 LYS A O 1
ATOM 494 N N . VAL A 1 88 ? -25.790 -12.060 -44.235 1.00 27.35 88 VAL A N 1
ATOM 495 C CA . VAL A 1 88 ? -24.534 -11.411 -44.591 1.00 25.60 88 VAL A CA 1
ATOM 496 C C . VAL A 1 88 ? -24.116 -11.826 -46.025 1.00 26.30 88 VAL A C 1
ATOM 497 O O . VAL A 1 88 ? -23.334 -12.768 -46.213 1.00 26.88 88 VAL A O 1
ATOM 501 N N . LYS A 1 89 ? -24.609 -11.083 -47.024 1.00 26.28 89 LYS A N 1
ATOM 502 C CA . LYS A 1 89 ? -24.408 -11.396 -48.462 1.00 25.91 89 LYS A CA 1
ATOM 503 C C . LYS A 1 89 ? -22.958 -11.600 -48.857 1.00 23.77 89 LYS A C 1
ATOM 504 O O . LYS A 1 89 ? -22.639 -12.482 -49.650 1.00 25.41 89 LYS A O 1
ATOM 510 N N . ARG A 1 90 ? -22.089 -10.777 -48.292 1.00 20.91 90 ARG A N 1
ATOM 511 C CA . ARG A 1 90 ? -20.654 -10.847 -48.541 1.00 19.81 90 ARG A CA 1
ATOM 512 C C . ARG A 1 90 ? -19.901 -11.940 -47.747 1.00 19.24 90 ARG A C 1
ATOM 513 O O . ARG A 1 90 ? -18.674 -11.990 -47.793 1.00 20.31 90 ARG A O 1
ATOM 521 N N . GLY A 1 91 ? -20.603 -12.801 -47.008 1.00 18.95 91 GLY A N 1
ATOM 522 C CA . GLY A 1 91 ? -19.953 -13.779 -46.123 1.00 18.73 91 GLY A CA 1
ATOM 523 C C . GLY A 1 91 ? -19.409 -13.150 -44.855 1.00 18.80 91 GLY A C 1
ATOM 524 O O . GLY A 1 91 ? -18.958 -12.001 -44.849 1.00 19.36 91 GLY A O 1
ATOM 525 N N . LEU A 1 92 ? -19.423 -13.915 -43.776 1.00 19.07 92 LEU A N 1
ATOM 526 C CA . LEU A 1 92 ? -19.039 -13.414 -42.448 1.00 19.63 92 LEU A CA 1
ATOM 527 C C . LEU A 1 92 ? -17.806 -14.142 -41.928 1.00 18.83 92 LEU A C 1
ATOM 528 O O . LEU A 1 92 ? -17.772 -15.374 -41.924 1.00 18.27 92 LEU A O 1
ATOM 533 N N . VAL A 1 93 ? -16.783 -13.369 -41.548 1.00 17.75 93 VAL A N 1
ATOM 534 C CA . VAL A 1 93 ? -15.675 -13.848 -40.730 1.00 16.82 93 VAL A CA 1
ATOM 535 C C . VAL A 1 93 ? -15.882 -13.265 -39.330 1.00 16.07 93 VAL A C 1
ATOM 536 O O . VAL A 1 93 ? -15.889 -12.039 -39.149 1.00 15.37 93 VAL A O 1
ATOM 540 N N . GLN A 1 94 ? -16.061 -14.149 -38.352 1.00 15.99 94 GLN A N 1
ATOM 541 C CA . GLN A 1 94 ? -16.316 -13.775 -36.959 1.00 16.28 94 GLN A CA 1
ATOM 542 C C . GLN A 1 94 ? -15.095 -14.075 -36.117 1.00 16.68 94 GLN A C 1
ATOM 543 O O . GLN A 1 94 ? -14.684 -15.219 -36.038 1.00 17.51 94 GLN A O 1
ATOM 549 N N . ILE A 1 95 ? -14.561 -13.046 -35.460 1.00 16.70 95 ILE A N 1
ATOM 550 C CA . ILE A 1 95 ? -13.215 -13.048 -34.900 1.00 16.89 95 ILE A CA 1
ATOM 551 C C . ILE A 1 95 ? -13.243 -12.621 -33.422 1.00 16.32 95 ILE A C 1
ATOM 552 O O . ILE A 1 95 ? -13.500 -11.442 -33.137 1.00 15.94 95 ILE A O 1
ATOM 557 N N . PRO A 1 96 ? -12.954 -13.559 -32.485 1.00 15.46 96 PRO A N 1
ATOM 558 C CA . PRO A 1 96 ? -12.790 -13.200 -31.072 1.00 15.40 96 PRO A CA 1
ATOM 559 C C . PRO A 1 96 ? -11.662 -12.189 -30.935 1.00 15.50 96 PRO A C 1
ATOM 560 O O . PRO A 1 96 ? -10.576 -12.426 -31.454 1.00 15.06 96 PRO A O 1
ATOM 564 N N . MET A 1 97 ? -11.917 -11.073 -30.268 1.00 15.94 97 MET A N 1
ATOM 565 C CA . MET A 1 97 ? -10.916 -10.006 -30.156 1.00 16.48 97 MET A CA 1
ATOM 566 C C . MET A 1 97 ? -10.398 -9.849 -28.730 1.00 16.17 97 MET A C 1
ATOM 567 O O . MET A 1 97 ? -9.194 -9.644 -28.517 1.00 16.70 97 MET A O 1
ATOM 572 N N . THR A 1 98 ? -11.293 -9.965 -27.760 1.00 14.82 98 THR A N 1
ATOM 573 C CA . THR A 1 98 ? -10.913 -9.867 -26.376 1.00 14.68 98 THR A CA 1
ATOM 574 C C . THR A 1 98 ? -11.965 -10.588 -25.537 1.00 13.90 98 THR A C 1
ATOM 575 O O . THR A 1 98 ? -12.889 -11.221 -26.069 1.00 13.68 98 THR A O 1
ATOM 579 N N . GLY A 1 99 ? -11.788 -10.512 -24.232 1.00 13.27 99 GLY A N 1
ATOM 580 C CA . GLY A 1 99 ? -12.679 -11.137 -23.288 1.00 13.34 99 GLY A CA 1
ATOM 581 C C . GLY A 1 99 ? -12.654 -10.320 -22.024 1.00 13.28 99 GLY A C 1
ATOM 582 O O . GLY A 1 99 ? -11.726 -9.534 -21.799 1.00 12.67 99 GLY A O 1
ATOM 583 N N . GLY A 1 100 ? -13.652 -10.549 -21.185 1.00 13.01 100 GLY A N 1
ATOM 584 C CA . GLY A 1 100 ? -13.870 -9.723 -20.019 1.00 13.17 100 GLY A CA 1
ATOM 585 C C . GLY A 1 100 ? -14.927 -10.332 -19.134 1.00 12.96 100 GLY A C 1
ATOM 586 O O . GLY A 1 100 ? -15.544 -11.333 -19.494 1.00 13.91 100 GLY A O 1
ATOM 587 N N . THR A 1 101 ? -15.127 -9.705 -17.986 1.00 12.67 101 THR A N 1
ATOM 588 C CA . THR A 1 101 ? -16.074 -10.145 -16.975 1.00 12.31 101 THR A CA 1
ATOM 589 C C . THR A 1 101 ? -17.193 -9.123 -16.864 1.00 12.08 101 THR A C 1
ATOM 590 O O . THR A 1 101 ? -17.059 -7.987 -17.299 1.00 11.94 101 THR A O 1
ATOM 594 N N . ILE A 1 102 ? -18.311 -9.559 -16.306 1.00 12.10 102 ILE A N 1
ATOM 595 C CA . ILE A 1 102 ? -19.474 -8.721 -16.123 1.00 11.88 102 ILE A CA 1
ATOM 596 C C . ILE A 1 102 ? -19.688 -8.631 -14.626 1.00 11.44 102 ILE A C 1
ATOM 597 O O . ILE A 1 102 ? -19.924 -9.659 -13.960 1.00 10.96 102 ILE A O 1
ATOM 602 N N . ALA A 1 103 ? -19.637 -7.397 -14.115 1.00 11.00 103 ALA A N 1
ATOM 603 C CA . ALA A 1 103 ? -19.797 -7.112 -12.672 1.00 11.16 103 ALA A CA 1
ATOM 604 C C . ALA A 1 103 ? -21.248 -6.875 -12.303 1.00 11.38 103 ALA A C 1
ATOM 605 O O . ALA A 1 103 ? -22.016 -6.372 -13.136 1.00 11.85 103 ALA A O 1
ATOM 607 N N . PHE A 1 104 ? -21.631 -7.242 -11.077 1.00 11.12 104 PHE A N 1
ATOM 608 C CA . PHE A 1 104 ? -22.754 -6.559 -10.399 1.00 11.62 104 PHE A CA 1
ATOM 609 C C . PHE A 1 104 ? -22.192 -5.272 -9.753 1.00 11.68 104 PHE A C 1
ATOM 610 O O . PHE A 1 104 ? -21.771 -5.298 -8.572 1.00 12.21 104 PHE A O 1
ATOM 618 N N . GLY A 1 105 ? -22.161 -4.184 -10.526 1.00 11.55 105 GLY A N 1
ATOM 619 C CA . GLY A 1 105 ? -21.701 -2.865 -10.067 1.00 11.79 105 GLY A CA 1
ATOM 620 C C . GLY A 1 105 ? -22.773 -2.245 -9.189 1.00 12.16 105 GLY A C 1
ATOM 621 O O . GLY A 1 105 ? -23.975 -2.378 -9.485 1.00 12.25 105 GLY A O 1
ATOM 622 N N . TYR A 1 106 ? -22.383 -1.603 -8.097 1.00 12.33 106 TYR A N 1
ATOM 623 C CA . TYR A 1 106 ? -23.387 -1.096 -7.155 1.00 12.67 106 TYR A CA 1
ATOM 624 C C . TYR A 1 106 ? -22.927 0.138 -6.411 1.00 13.10 106 TYR A C 1
ATOM 625 O O . TYR A 1 106 ? -21.722 0.349 -6.211 1.00 12.40 106 TYR A O 1
ATOM 634 N N . ASN A 1 107 ? -23.909 0.949 -6.024 1.00 14.08 107 ASN A N 1
ATOM 635 C CA . ASN A 1 107 ? -23.680 2.157 -5.245 1.00 14.94 107 ASN A CA 1
ATOM 636 C C . ASN A 1 107 ? -24.370 2.027 -3.910 1.00 15.80 107 ASN A C 1
ATOM 637 O O . ASN A 1 107 ? -25.543 2.356 -3.766 1.00 15.84 107 ASN A O 1
ATOM 642 N N . ASN A 1 108 ? -23.621 1.518 -2.946 1.00 17.58 108 ASN A N 1
ATOM 643 C CA . ASN A 1 108 ? -24.002 1.519 -1.533 1.00 18.56 108 ASN A CA 1
ATOM 644 C C . ASN A 1 108 ? -22.716 1.467 -0.714 1.00 20.04 108 ASN A C 1
ATOM 645 O O . ASN A 1 108 ? -22.193 0.376 -0.455 1.00 19.83 108 ASN A O 1
ATOM 650 N N . PRO A 1 109 ? -22.169 2.650 -0.346 1.00 22.08 109 PRO A N 1
ATOM 651 C CA . PRO A 1 109 ? -20.889 2.662 0.362 1.00 23.94 109 PRO A CA 1
ATOM 652 C C . PRO A 1 109 ? -21.000 2.025 1.761 1.00 26.04 109 PRO A C 1
ATOM 653 O O . PRO A 1 109 ? -22.001 2.217 2.443 1.00 28.13 109 PRO A O 1
ATOM 657 N N . GLY A 1 110 ? -20.008 1.242 2.166 1.00 27.76 110 GLY A N 1
ATOM 658 C CA . GLY A 1 110 ? -20.103 0.513 3.437 1.00 30.63 110 GLY A CA 1
ATOM 659 C C . GLY A 1 110 ? -21.212 -0.531 3.477 1.00 32.36 110 GLY A C 1
ATOM 660 O O . GLY A 1 110 ? -21.954 -0.653 4.443 1.00 33.69 110 GLY A O 1
ATOM 661 N N . CYS A 1 111 ? -21.358 -1.240 2.373 1.00 34.38 111 CYS A N 1
ATOM 662 C CA . CYS A 1 111 ? -21.951 -2.554 2.351 1.00 33.76 111 CYS A CA 1
ATOM 663 C C . CYS A 1 111 ? -20.958 -3.294 1.503 1.00 31.79 111 CYS A C 1
ATOM 664 O O . CYS A 1 111 ? -20.749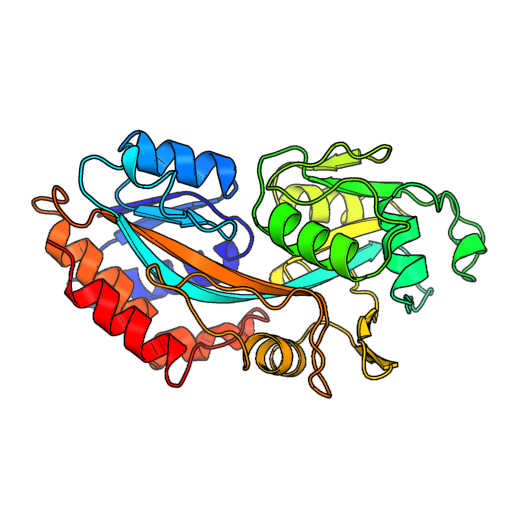 -2.920 0.353 1.00 31.31 111 CYS A O 1
ATOM 667 N N . ASP A 1 112 ? -20.277 -4.271 2.083 1.00 31.09 112 ASP A N 1
ATOM 668 C CA . ASP A 1 112 ? -19.385 -5.123 1.302 1.00 32.05 112 ASP A CA 1
ATOM 669 C C . ASP A 1 112 ? -20.234 -6.254 0.790 1.00 28.57 112 ASP A C 1
ATOM 670 O O . ASP A 1 112 ? -20.495 -7.211 1.512 1.00 27.38 112 ASP A O 1
ATOM 675 N N . LEU A 1 113 ? -20.681 -6.117 -0.456 1.00 26.20 113 LEU A N 1
ATOM 676 C CA . LEU A 1 113 ? -21.694 -7.000 -0.979 1.00 24.48 113 LEU A CA 1
ATOM 677 C C . LEU A 1 113 ? -21.034 -8.223 -1.539 1.00 24.52 113 LEU A C 1
ATOM 678 O O . LEU A 1 113 ? -20.083 -8.143 -2.322 1.00 24.36 113 LEU A O 1
ATOM 683 N N . LYS A 1 114 ? -21.610 -9.347 -1.138 1.00 24.80 114 LYS A N 1
ATOM 684 C CA . LYS A 1 114 ? -21.162 -10.670 -1.463 1.00 25.45 114 LYS A CA 1
ATOM 685 C C . LYS A 1 114 ? -22.449 -11.438 -1.818 1.00 23.37 114 LYS A C 1
ATOM 686 O O . LYS A 1 114 ? -23.293 -11.657 -0.954 1.00 24.12 114 LYS A O 1
ATOM 692 N N . LEU A 1 115 ? -22.602 -11.791 -3.095 1.00 20.25 115 LEU A N 1
ATOM 693 C CA . LEU A 1 115 ? -23.815 -12.390 -3.623 1.00 18.77 115 LEU A CA 1
ATOM 694 C C . LEU A 1 115 ? -23.631 -13.868 -3.922 1.00 17.46 115 LEU A C 1
ATOM 695 O O . LEU A 1 115 ? -22.706 -14.253 -4.648 1.00 17.44 115 LEU A O 1
ATOM 700 N N . THR A 1 116 ? -24.534 -14.690 -3.400 1.00 16.36 116 THR A N 1
ATOM 701 C CA . THR A 1 116 ? -24.658 -16.069 -3.854 1.00 15.94 116 THR A CA 1
ATOM 702 C C . THR A 1 116 ? -25.328 -16.080 -5.221 1.00 15.04 116 THR A C 1
ATOM 703 O O . THR A 1 116 ? -25.957 -15.099 -5.652 1.00 13.94 116 THR A O 1
ATOM 707 N N . GLN A 1 117 ? -25.202 -17.211 -5.889 1.00 14.78 117 GLN A N 1
ATOM 708 C CA . GLN A 1 117 ? -25.799 -17.386 -7.205 1.00 15.51 117 GLN A CA 1
ATOM 709 C C . GLN A 1 117 ? -27.316 -17.152 -7.146 1.00 15.93 117 GLN A C 1
ATOM 710 O O . GLN A 1 117 ? -27.877 -16.443 -8.001 1.00 15.66 117 GLN A O 1
ATOM 716 N N . GLN A 1 118 ? -27.935 -17.699 -6.103 1.00 16.73 118 GLN A N 1
ATOM 717 C CA . GLN A 1 118 ? -29.378 -17.561 -5.860 1.00 18.01 118 GLN A CA 1
ATOM 718 C C . GLN A 1 118 ? -29.810 -16.107 -5.604 1.00 18.46 118 GLN A C 1
ATOM 719 O O . GLN A 1 118 ? -30.711 -15.615 -6.304 1.00 19.74 118 GLN A O 1
ATOM 725 N N . LYS A 1 119 ? -29.182 -15.418 -4.640 1.00 19.58 119 LYS A N 1
ATOM 726 C CA . LYS A 1 119 ? -29.424 -13.969 -4.437 1.00 19.89 119 LYS A CA 1
ATOM 727 C C . LYS A 1 119 ? -29.153 -13.189 -5.715 1.00 18.80 119 LYS A C 1
ATOM 728 O O . LYS A 1 119 ? -29.925 -12.303 -6.050 1.00 19.38 119 LYS A O 1
ATOM 734 N N . ALA A 1 120 ? -28.084 -13.538 -6.436 1.00 17.26 120 ALA A N 1
ATOM 735 C CA . ALA A 1 120 ? -27.753 -12.855 -7.684 1.00 16.07 120 ALA A CA 1
ATOM 736 C C . ALA A 1 120 ? -28.927 -12.872 -8.640 1.00 15.54 120 ALA A C 1
ATOM 737 O O . ALA A 1 120 ? -29.291 -11.854 -9.197 1.00 15.67 120 ALA A O 1
ATOM 739 N N . VAL A 1 121 ? -29.528 -14.034 -8.801 1.00 15.49 121 VAL A N 1
ATOM 740 C CA . VAL A 1 121 ? -30.680 -14.184 -9.673 1.00 15.52 121 VAL A CA 1
ATOM 741 C C . VAL A 1 121 ? -31.897 -13.381 -9.211 1.00 14.80 121 VAL A C 1
ATOM 742 O O . VAL A 1 121 ? -32.578 -12.785 -10.029 1.00 14.08 121 VAL A O 1
ATOM 746 N N . GLU A 1 122 ? -32.139 -13.404 -7.908 1.00 15.01 122 GLU A N 1
ATOM 747 C CA . GLU A 1 122 ? -33.251 -12.724 -7.262 1.00 15.84 122 GLU A CA 1
ATOM 748 C C . GLU A 1 122 ? -33.184 -11.210 -7.378 1.00 15.50 122 GLU A C 1
ATOM 749 O O . GLU A 1 122 ? -34.208 -10.547 -7.576 1.00 14.67 122 GLU A O 1
ATOM 755 N N . VAL A 1 123 ? -31.977 -10.674 -7.245 1.00 15.40 123 VAL A N 1
ATOM 756 C CA . VAL A 1 123 ? -31.733 -9.263 -7.536 1.00 15.67 123 VAL A CA 1
ATOM 757 C C . VAL A 1 123 ? -32.130 -9.025 -8.997 1.00 16.26 123 VAL A C 1
ATOM 758 O O . VAL A 1 123 ? -33.049 -8.249 -9.291 1.00 15.51 123 VAL A O 1
ATOM 762 N N . ALA A 1 124 ? -31.495 -9.765 -9.900 1.00 17.18 124 ALA A N 1
ATOM 763 C CA . ALA A 1 124 ? -31.690 -9.552 -11.337 1.00 17.61 124 ALA A CA 1
ATOM 764 C C . ALA A 1 124 ? -33.144 -9.751 -11.776 1.00 18.19 124 ALA A C 1
ATOM 765 O O . ALA A 1 124 ? -33.589 -9.110 -12.726 1.00 19.57 124 ALA A O 1
ATOM 767 N N . MET A 1 125 ? -33.884 -10.603 -11.063 1.00 17.87 125 MET A N 1
ATOM 768 C CA . MET A 1 125 ? -35.299 -10.858 -11.343 1.00 17.39 125 MET A CA 1
ATOM 769 C C . MET A 1 125 ? -36.273 -9.820 -10.757 1.00 17.79 125 MET A C 1
ATOM 770 O O . MET A 1 125 ? -37.475 -9.987 -10.877 1.00 17.10 125 MET A O 1
ATOM 775 N N . GLY A 1 126 ? -35.769 -8.784 -10.089 1.00 17.63 126 GLY A N 1
ATOM 776 C CA . GLY A 1 126 ? -36.622 -7.804 -9.459 1.00 17.84 126 GLY A CA 1
ATOM 777 C C . GLY A 1 126 ? -37.252 -8.259 -8.157 1.00 18.38 126 GLY A C 1
ATOM 778 O O . GLY A 1 126 ? -38.087 -7.553 -7.639 1.00 19.02 126 GLY A O 1
ATOM 779 N N . 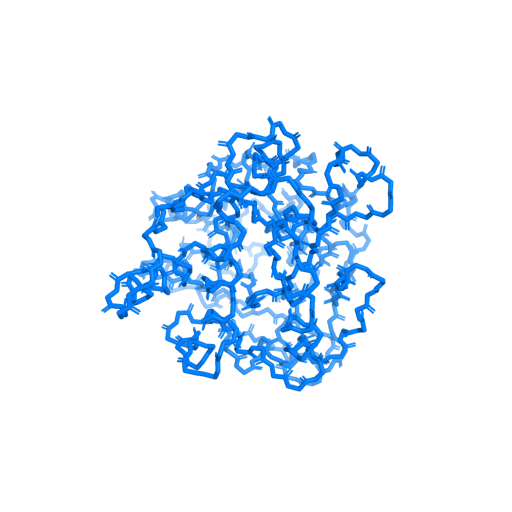GLN A 1 127 ? -36.848 -9.402 -7.601 1.00 18.58 127 GLN A N 1
ATOM 780 C CA . GLN A 1 127 ? -37.438 -9.888 -6.336 1.00 19.06 127 GLN A CA 1
ATOM 781 C C . GLN A 1 127 ? -36.792 -9.324 -5.100 1.00 19.36 127 GLN A C 1
ATOM 782 O O . GLN A 1 127 ? -37.273 -9.577 -4.003 1.00 21.40 127 GLN A O 1
ATOM 788 N N . VAL A 1 128 ? -35.699 -8.588 -5.244 1.00 19.26 128 VAL A N 1
ATOM 789 C CA . VAL A 1 128 ? -35.066 -7.947 -4.105 1.00 19.66 128 VAL A CA 1
ATOM 790 C C . VAL A 1 128 ? -35.336 -6.432 -4.174 1.00 20.75 128 VAL A C 1
ATOM 791 O O . VAL A 1 128 ? -34.773 -5.733 -5.009 1.00 20.55 128 VAL A O 1
ATOM 795 N N . THR A 1 129 ? -36.223 -5.939 -3.301 1.00 21.32 129 THR A N 1
ATOM 796 C CA . THR A 1 129 ? -36.612 -4.521 -3.276 1.00 21.27 129 THR A CA 1
ATOM 797 C C . THR A 1 129 ? -35.903 -3.675 -2.197 1.00 20.89 129 THR A C 1
ATOM 798 O O . THR A 1 129 ? -35.964 -2.443 -2.238 1.00 20.52 129 THR A O 1
ATOM 802 N N . ASN A 1 130 ? -35.230 -4.323 -1.247 1.00 20.52 130 ASN A N 1
ATOM 803 C CA . ASN A 1 130 ? -34.501 -3.615 -0.183 1.00 20.61 130 ASN A CA 1
ATOM 804 C C . ASN A 1 130 ? -33.154 -4.294 0.089 1.00 19.68 130 ASN A C 1
ATOM 805 O O . ASN A 1 130 ? -33.013 -5.514 -0.034 1.00 17.24 130 ASN A O 1
ATOM 810 N N . TRP A 1 131 ? -32.174 -3.484 0.472 1.00 19.36 131 TRP A N 1
ATOM 811 C CA . TRP A 1 131 ? -30.844 -3.988 0.801 1.00 19.77 131 TRP A CA 1
ATOM 812 C C . TRP A 1 131 ? -30.834 -4.843 2.088 1.00 21.18 131 TRP A C 1
ATOM 813 O O . TRP A 1 131 ? -29.905 -5.641 2.300 1.00 22.28 131 TRP A O 1
ATOM 824 N N . SER A 1 132 ? -31.861 -4.696 2.933 1.00 21.89 132 SER A N 1
ATOM 825 C CA . SER A 1 132 ? -32.047 -5.581 4.094 1.00 22.24 132 SER A CA 1
ATOM 826 C C . SER A 1 132 ? -32.116 -7.057 3.679 1.00 23.48 132 SER A C 1
ATOM 827 O O . SER A 1 132 ? -31.537 -7.920 4.360 1.00 24.12 132 SER A O 1
ATOM 830 N N . GLU A 1 133 ? -32.742 -7.321 2.526 1.00 23.91 133 GLU A N 1
ATOM 831 C CA . GLU A 1 133 ? -32.900 -8.673 1.984 1.00 25.08 133 GLU A CA 1
ATOM 832 C C . GLU A 1 133 ? -31.611 -9.300 1.487 1.00 25.14 133 GLU A C 1
ATOM 833 O O . GLU A 1 133 ? -31.589 -10.482 1.155 1.00 25.56 133 GLU A O 1
ATOM 839 N N . LEU A 1 134 ? -30.561 -8.492 1.403 1.00 25.82 134 LEU A N 1
ATOM 840 C CA . LEU A 1 134 ? -29.202 -8.960 1.187 1.00 26.60 134 LEU A CA 1
ATOM 841 C C . LEU A 1 134 ? -28.367 -8.913 2.487 1.00 27.65 134 LEU A C 1
ATOM 842 O O . LEU A 1 134 ? -27.164 -9.166 2.458 1.00 27.57 134 LEU A O 1
ATOM 847 N N . GLY A 1 135 ? -29.008 -8.619 3.620 1.00 28.87 135 GLY A N 1
ATOM 848 C CA . GLY A 1 135 ? -28.313 -8.432 4.891 1.00 30.65 135 GLY A CA 1
ATOM 849 C C . GLY A 1 135 ? -27.437 -7.191 5.098 1.00 32.16 135 GLY A C 1
ATOM 850 O O . GLY A 1 135 ? -26.632 -7.189 6.033 1.00 32.82 135 GLY A O 1
ATOM 851 N N . CYS A 1 136 ? -27.565 -6.157 4.249 1.00 33.07 136 CYS A N 1
ATOM 852 C CA . CYS A 1 136 ? -26.942 -4.833 4.502 1.00 34.07 136 CYS A CA 1
ATOM 853 C C . CYS A 1 136 ? -28.020 -3.972 5.191 1.00 31.33 136 CYS A C 1
ATOM 854 O O . CYS A 1 136 ? -29.104 -4.475 5.491 1.00 30.38 136 CYS A O 1
ATOM 857 N N . ASP A 1 137 ? -27.739 -2.702 5.463 1.00 29.94 137 ASP A N 1
ATOM 858 C CA . ASP A 1 137 ? -28.736 -1.822 6.108 1.00 28.84 137 ASP A CA 1
ATOM 859 C C . ASP A 1 137 ? -29.957 -1.571 5.221 1.00 27.05 137 ASP A C 1
ATOM 860 O O . ASP A 1 137 ? -29.890 -1.737 3.988 1.00 27.16 137 ASP A O 1
ATOM 865 N N . ASP A 1 138 ? -31.062 -1.169 5.858 1.00 24.58 138 ASP A N 1
ATOM 866 C CA . ASP A 1 138 ? -32.301 -0.825 5.139 1.00 24.35 138 ASP A CA 1
ATOM 867 C C . ASP A 1 138 ? -32.063 0.309 4.128 1.00 23.31 138 ASP A C 1
ATOM 868 O O . ASP A 1 138 ? -31.559 1.366 4.471 1.00 24.89 138 ASP A O 1
ATOM 873 N N . LYS A 1 139 ? -32.429 0.064 2.884 1.00 21.50 139 LYS A N 1
ATOM 874 C CA . LYS A 1 139 ? -32.244 1.022 1.809 1.00 19.84 139 LYS A CA 1
ATOM 875 C C . LYS A 1 139 ? -33.008 0.465 0.631 1.00 19.29 139 LYS A C 1
ATOM 876 O O . LYS A 1 139 ? -32.876 -0.719 0.314 1.00 16.58 139 LYS A O 1
ATOM 882 N N . LYS A 1 140 ? -33.807 1.316 -0.002 1.00 19.86 140 LYS A N 1
ATOM 883 C CA . LYS A 1 140 ? -34.460 0.967 -1.259 1.00 21.28 140 LYS A CA 1
ATOM 884 C C . LYS A 1 140 ? -33.380 0.480 -2.223 1.00 20.40 140 LYS A C 1
ATOM 885 O O . LYS A 1 140 ? -32.327 1.121 -2.350 1.00 19.72 140 LYS A O 1
ATOM 891 N N . LEU A 1 141 ? -33.621 -0.671 -2.851 1.00 19.39 141 LEU A N 1
ATOM 892 C CA . LEU A 1 141 ? -32.737 -1.184 -3.897 1.00 18.29 141 LEU A CA 1
ATOM 893 C C . LEU A 1 141 ? -33.303 -0.833 -5.255 1.00 18.11 141 LEU A C 1
ATOM 894 O O . LEU A 1 141 ? -34.481 -1.072 -5.512 1.00 19.20 141 LEU A O 1
ATOM 899 N N . THR A 1 142 ? -32.466 -0.285 -6.130 1.00 18.00 142 THR A N 1
ATOM 900 C CA . THR A 1 142 ? -32.835 -0.036 -7.531 1.00 17.33 142 THR A CA 1
ATOM 901 C C . THR A 1 142 ? -31.993 -0.941 -8.392 1.00 16.22 142 THR A C 1
ATOM 902 O O . THR A 1 142 ? -30.772 -1.006 -8.230 1.00 17.37 142 THR A O 1
ATOM 906 N N . TRP A 1 143 ? -32.653 -1.644 -9.295 1.00 14.99 143 TRP A N 1
ATOM 907 C CA . TRP A 1 143 ? -31.993 -2.547 -10.201 1.00 14.81 143 TRP A CA 1
ATOM 908 C C . TRP A 1 143 ? -31.881 -1.847 -11.563 1.00 14.82 143 TRP A C 1
ATOM 909 O O . TRP A 1 143 ? -32.867 -1.347 -12.082 1.00 14.75 143 TRP A O 1
ATOM 920 N N . ALA A 1 144 ? -30.682 -1.815 -12.126 1.00 14.34 144 ALA A N 1
ATOM 921 C CA . ALA A 1 144 ? -30.428 -1.137 -13.378 1.00 14.66 144 ALA A CA 1
ATOM 922 C C . ALA A 1 144 ? -30.091 -2.172 -14.427 1.00 15.01 144 ALA A C 1
ATOM 923 O O . ALA A 1 144 ? -29.189 -2.967 -14.230 1.00 15.45 144 ALA A O 1
ATOM 925 N N . HIS A 1 145 ? -30.819 -2.171 -15.531 1.00 15.49 145 HIS A N 1
ATOM 926 C CA . HIS A 1 145 ? -30.557 -3.098 -16.642 1.00 15.94 145 HIS A CA 1
ATOM 927 C C . HIS A 1 145 ? -30.419 -2.319 -17.947 1.00 15.69 145 HIS A C 1
ATOM 928 O O . HIS A 1 145 ? -30.685 -1.137 -17.981 1.00 15.25 145 HIS A O 1
ATOM 935 N N . ARG A 1 146 ? -30.038 -2.995 -19.025 1.00 16.16 146 ARG A N 1
ATOM 936 C CA . ARG A 1 146 ? -29.953 -2.349 -20.337 1.00 16.59 146 ARG A CA 1
ATOM 937 C C . ARG A 1 146 ? -31.331 -2.118 -20.978 1.00 17.60 146 ARG A C 1
ATOM 938 O O . ARG A 1 146 ? -32.214 -2.984 -20.943 1.00 18.46 146 ARG A O 1
ATOM 946 N N . SER A 1 147 ? -31.496 -0.960 -21.600 1.00 18.63 147 SER A N 1
ATOM 947 C CA . SER A 1 147 ? -32.669 -0.673 -22.433 1.00 18.36 147 SER A CA 1
ATOM 948 C C . SER A 1 147 ? -32.399 -0.960 -23.913 1.00 18.61 147 SER A C 1
ATOM 949 O O . SER A 1 147 ? -33.342 -1.037 -24.700 1.00 18.36 147 SER A O 1
ATOM 952 N N . ASP A 1 148 ? -31.126 -1.080 -24.311 1.00 18.38 148 ASP A N 1
ATOM 953 C CA . ASP A 1 148 ? -30.788 -1.331 -25.728 1.00 17.38 148 ASP A CA 1
ATOM 954 C C . ASP A 1 148 ? -30.351 -2.776 -25.914 1.00 16.66 148 ASP A C 1
ATOM 955 O O . ASP A 1 148 ? -29.978 -3.419 -24.943 1.00 16.41 148 ASP A O 1
ATOM 960 N N . GLY A 1 149 ? -30.377 -3.261 -27.160 1.00 15.75 149 GLY A N 1
ATOM 961 C CA . GLY A 1 149 ? -29.872 -4.593 -27.523 1.00 15.24 149 GLY A CA 1
ATOM 962 C C . GLY A 1 149 ? -28.387 -4.752 -27.199 1.00 14.76 149 GLY A C 1
ATOM 963 O O . GLY A 1 149 ? -27.551 -3.982 -27.683 1.00 14.47 149 GLY A O 1
ATOM 964 N N . SER A 1 150 ? -28.071 -5.742 -26.369 1.00 13.83 150 SER A N 1
ATOM 965 C CA . SER A 1 150 ? -26.786 -5.813 -25.681 1.00 13.18 150 SER A CA 1
ATOM 966 C C . SER A 1 150 ? -26.220 -7.236 -25.540 1.00 13.12 150 SER A C 1
ATOM 967 O O . SER A 1 150 ? -26.884 -8.121 -25.029 1.00 12.65 150 SER A O 1
ATOM 970 N N . GLY A 1 151 ? -24.980 -7.437 -25.964 1.00 13.18 151 GLY A N 1
ATOM 971 C CA . GLY A 1 151 ? -24.263 -8.677 -25.708 1.00 12.93 151 GLY A CA 1
ATOM 972 C C . GLY A 1 151 ? -23.897 -8.887 -24.233 1.00 13.07 151 GLY A C 1
ATOM 973 O O . GLY A 1 151 ? -23.772 -10.040 -23.800 1.00 14.02 151 GLY A O 1
ATOM 974 N N . THR A 1 152 ? -23.722 -7.802 -23.471 1.00 12.35 152 THR A N 1
ATOM 975 C CA . THR A 1 152 ? -23.511 -7.888 -22.008 1.00 12.44 152 THR A CA 1
ATOM 976 C C . THR A 1 152 ? -24.771 -8.465 -21.350 1.00 11.96 152 THR A C 1
ATOM 977 O O . THR A 1 152 ? -24.689 -9.364 -20.522 1.00 10.97 152 THR A O 1
ATOM 981 N N . THR A 1 153 ? -25.931 -7.960 -21.771 1.00 11.96 153 THR A N 1
ATOM 982 C CA . THR A 1 153 ? -27.226 -8.544 -21.398 1.00 11.83 153 THR A CA 1
ATOM 983 C C . THR A 1 153 ? -27.329 -10.015 -21.818 1.00 11.98 153 THR A C 1
ATOM 984 O O . THR A 1 153 ? -27.815 -10.861 -21.060 1.00 11.72 153 THR A O 1
ATOM 988 N N . LYS A 1 154 ? -26.869 -10.322 -23.025 1.00 12.59 154 LYS A N 1
ATOM 989 C CA . LYS A 1 154 ? -26.886 -11.712 -23.521 1.00 12.94 154 LYS A CA 1
ATOM 990 C C . LYS A 1 154 ? -26.073 -12.642 -22.622 1.00 12.07 154 LYS A C 1
ATOM 991 O O . LYS A 1 154 ? -26.618 -13.600 -22.130 1.00 11.06 154 LYS A O 1
ATOM 997 N N . ALA A 1 155 ? -24.785 -12.338 -22.410 1.00 11.43 155 ALA A N 1
ATOM 998 C CA . ALA A 1 155 ? -23.921 -13.147 -21.535 1.00 11.01 155 ALA A CA 1
ATOM 999 C C . ALA A 1 155 ? -24.390 -13.137 -20.074 1.00 10.70 155 ALA A C 1
ATOM 1000 O O . ALA A 1 155 ? -24.327 -14.172 -19.418 1.00 10.47 155 ALA A O 1
ATOM 1002 N N . PHE A 1 156 ? -24.838 -11.976 -19.573 1.00 10.28 156 PHE A N 1
ATOM 1003 C CA . PHE A 1 156 ? -25.342 -11.843 -18.189 1.00 10.22 156 PHE A CA 1
ATOM 1004 C C . PHE A 1 156 ? -26.570 -12.728 -17.932 1.00 10.61 156 PHE A C 1
ATOM 1005 O O . PHE A 1 156 ? -26.676 -13.376 -16.900 1.00 9.69 156 PHE A O 1
ATOM 1013 N N . THR A 1 157 ? -27.505 -12.725 -18.870 1.00 10.98 157 THR A N 1
ATOM 1014 C CA . THR A 1 157 ? -28.724 -13.484 -18.686 1.00 11.32 157 THR A CA 1
ATOM 1015 C C . THR A 1 157 ? -28.438 -14.949 -18.971 1.00 12.19 157 THR A C 1
ATOM 1016 O O . THR A 1 157 ? -29.050 -15.836 -18.347 1.00 12.42 157 THR A O 1
ATOM 1020 N N . ASN A 1 158 ? -27.487 -15.207 -19.871 1.00 12.71 158 ASN A N 1
ATOM 1021 C CA . ASN A 1 158 ? -26.974 -16.565 -20.053 1.00 13.74 158 ASN A CA 1
ATOM 1022 C C . ASN A 1 158 ? -26.451 -17.158 -18.718 1.00 13.83 158 ASN A C 1
ATOM 1023 O O . ASN A 1 158 ? -26.698 -18.332 -18.396 1.00 14.88 158 ASN A O 1
ATOM 1028 N N . SER A 1 159 ? -25.747 -16.345 -17.932 1.00 13.52 159 SER A N 1
ATOM 1029 C CA . SER A 1 159 ? -25.284 -16.779 -16.624 1.00 13.61 159 SER A CA 1
ATOM 1030 C C . SER A 1 159 ? -26.443 -16.916 -15.652 1.00 14.28 159 SER A C 1
ATOM 1031 O O . SER A 1 159 ? -26.609 -17.985 -15.070 1.00 14.95 159 SER A O 1
ATOM 1034 N N . MET A 1 160 ? -27.263 -15.877 -15.509 1.00 14.73 160 MET A N 1
ATOM 1035 C CA . MET A 1 160 ? -28.467 -15.950 -14.669 1.00 15.63 160 MET A CA 1
ATOM 1036 C C . MET A 1 160 ? -29.283 -17.227 -14.954 1.00 16.51 160 MET A C 1
ATOM 1037 O O . MET A 1 160 ? -29.690 -17.916 -14.028 1.00 15.98 160 MET A O 1
ATOM 1042 N N . GLN A 1 161 ? -29.506 -17.545 -16.229 1.00 17.87 161 GLN A N 1
ATOM 1043 C CA . GLN A 1 161 ? -30.187 -18.785 -16.592 1.00 19.09 161 GLN A CA 1
ATOM 1044 C C . GLN A 1 161 ? -29.569 -20.036 -15.988 1.00 18.34 161 GLN A C 1
ATOM 1045 O O . GLN A 1 161 ? -30.275 -20.834 -15.410 1.00 17.51 161 GLN A O 1
ATOM 1051 N N . ALA A 1 162 ? -28.254 -20.189 -16.114 1.00 19.00 162 ALA A N 1
ATOM 1052 C CA . ALA A 1 162 ? -27.530 -21.338 -15.556 1.00 18.19 162 ALA A CA 1
ATOM 1053 C C . ALA A 1 162 ? -27.314 -21.295 -14.033 1.00 17.89 162 ALA A C 1
ATOM 1054 O O . ALA A 1 162 ? -26.892 -22.295 -13.438 1.00 18.81 162 ALA A O 1
ATOM 1056 N N . PHE A 1 163 ? -27.590 -20.151 -13.418 1.00 17.15 163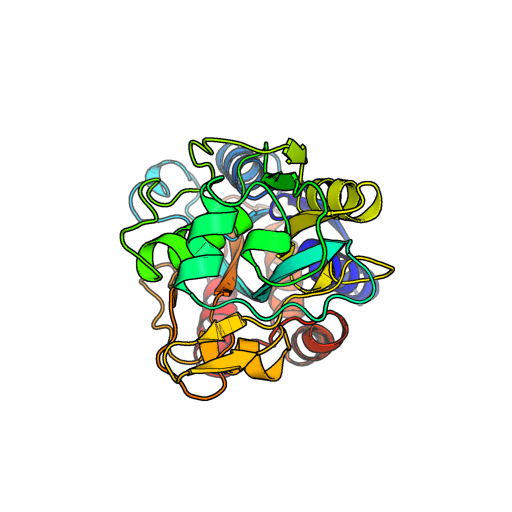 PHE A N 1
ATOM 1057 C CA . PHE A 1 163 ? -27.457 -19.946 -11.971 1.00 16.96 163 PHE A CA 1
ATOM 1058 C C . PHE A 1 163 ? -28.576 -20.594 -11.178 1.00 18.59 163 PHE A C 1
ATOM 1059 O O . PHE A 1 163 ? -28.332 -21.295 -10.185 1.00 17.80 163 PHE A O 1
ATOM 1067 N N . SER A 1 164 ? -29.810 -20.327 -11.603 1.00 20.08 164 SER A N 1
ATOM 1068 C CA . SER A 1 164 ? -30.963 -20.836 -10.902 1.00 20.54 164 SER A CA 1
ATOM 1069 C C . SER A 1 164 ? -32.181 -20.825 -11.796 1.00 21.72 164 SER A C 1
ATOM 1070 O O . SER A 1 164 ? -32.336 -19.930 -12.633 1.00 21.54 164 SER A O 1
ATOM 1073 N N . LYS A 1 165 ? -33.051 -21.814 -11.588 1.00 23.08 165 LYS A N 1
ATOM 1074 C CA . LYS A 1 165 ? -34.328 -21.898 -12.292 1.00 24.09 165 LYS A CA 1
ATOM 1075 C C . LYS A 1 165 ? -35.309 -20.835 -11.797 1.00 22.22 165 LYS A C 1
ATOM 1076 O O . LYS A 1 165 ? -36.310 -20.583 -12.454 1.00 22.35 165 LYS A O 1
ATOM 1082 N N . THR A 1 166 ? -35.010 -20.189 -10.663 1.00 21.16 166 THR A N 1
ATOM 1083 C CA . THR A 1 166 ? -35.636 -18.900 -10.311 1.00 19.37 166 THR A CA 1
ATOM 1084 C C . THR A 1 166 ? -35.541 -17.869 -11.447 1.00 18.66 166 THR A C 1
ATOM 1085 O O . THR A 1 166 ? -36.408 -17.008 -11.574 1.00 18.15 166 THR A O 1
ATOM 1089 N N . TRP A 1 167 ? -34.467 -17.913 -12.234 1.00 17.30 167 TRP A N 1
ATOM 1090 C CA . TRP A 1 167 ? -34.378 -17.069 -13.427 1.00 16.57 167 TRP A CA 1
ATOM 1091 C C . TRP A 1 167 ? -35.258 -17.669 -14.513 1.00 16.81 167 TRP A C 1
ATOM 1092 O O . TRP A 1 167 ? -34.985 -18.750 -15.013 1.00 16.94 167 TRP A O 1
ATOM 1103 N N . THR A 1 168 ? -36.326 -16.974 -14.873 1.00 17.44 168 THR A N 1
ATOM 1104 C CA . THR A 1 168 ? -37.313 -17.516 -15.809 1.00 17.84 168 THR A CA 1
ATOM 1105 C C . THR A 1 168 ? -37.350 -16.756 -17.145 1.00 17.63 168 THR A C 1
ATOM 1106 O O . THR A 1 168 ? -38.208 -17.048 -17.983 1.00 18.79 168 THR A O 1
ATOM 1110 N N . LEU A 1 169 ? -36.438 -15.797 -17.359 1.00 16.40 169 LEU A N 1
ATOM 1111 C CA . LEU A 1 169 ? -36.529 -14.877 -18.522 1.00 15.22 169 LEU A CA 1
ATOM 1112 C C . LEU A 1 169 ? -35.841 -15.363 -19.784 1.00 14.65 169 LEU A C 1
ATOM 1113 O O . LEU A 1 169 ? -35.918 -14.681 -20.807 1.00 15.37 169 LEU A O 1
ATOM 1118 N N . GLY A 1 170 ? -35.180 -16.513 -19.728 1.00 13.89 170 GLY A N 1
ATOM 1119 C CA . GLY A 1 170 ? -34.369 -16.975 -20.824 1.00 13.76 170 GLY A CA 1
ATOM 1120 C C . GLY A 1 170 ? -33.088 -16.160 -20.947 1.00 13.78 170 GLY A C 1
ATOM 1121 O O . GLY A 1 170 ? -32.564 -15.650 -19.958 1.00 13.32 170 GLY A O 1
ATOM 1122 N N . THR A 1 171 ? -32.600 -16.054 -22.178 1.00 13.89 171 THR A N 1
ATOM 1123 C CA . THR A 1 171 ? -31.359 -15.371 -22.490 1.00 14.48 171 THR A CA 1
ATOM 1124 C C . THR A 1 171 ? -31.392 -14.845 -23.926 1.00 14.68 171 THR A C 1
ATOM 1125 O O . THR A 1 171 ? -31.664 -15.595 -24.868 1.00 14.49 171 THR A O 1
ATOM 1129 N N . GLY A 1 172 ? -31.107 -13.555 -24.081 1.00 14.84 172 GLY A N 1
ATOM 1130 C CA . GLY A 1 172 ? -30.964 -12.939 -25.400 1.00 14.77 172 GLY A CA 1
ATOM 1131 C C . GLY A 1 172 ? -30.373 -11.556 -25.208 1.00 15.49 172 GLY A C 1
ATOM 1132 O O . GLY A 1 172 ? -30.126 -11.147 -24.077 1.00 14.15 172 GLY A O 1
ATOM 1133 N N . LYS A 1 173 ? -30.126 -10.842 -26.302 1.00 16.34 173 LYS A N 1
ATOM 1134 C CA . LYS A 1 173 ? -29.610 -9.465 -26.214 1.00 17.78 173 LYS A CA 1
ATOM 1135 C C . LYS A 1 173 ? -30.573 -8.472 -25.530 1.00 18.09 173 LYS A C 1
ATOM 1136 O O . LYS A 1 173 ? -30.151 -7.430 -25.053 1.00 18.52 173 LYS A O 1
ATOM 1142 N N . SER A 1 174 ? -31.858 -8.805 -25.485 1.00 19.09 174 SER A N 1
ATOM 1143 C CA . SER A 1 174 ? -32.793 -8.189 -24.554 1.00 19.32 174 SER A CA 1
ATOM 1144 C C . SER A 1 174 ? -33.568 -9.295 -23.852 1.00 18.94 174 SER A C 1
ATOM 1145 O O . SER A 1 174 ? -33.739 -10.373 -24.411 1.00 18.47 174 SER A O 1
ATOM 1148 N N . VAL A 1 175 ? -33.995 -9.032 -22.615 1.00 18.67 175 VAL A N 1
ATOM 1149 C CA . VAL A 1 175 ? -34.971 -9.882 -21.917 1.00 18.31 175 VAL A CA 1
ATOM 1150 C C . VAL A 1 175 ? -36.081 -9.009 -21.286 1.00 18.10 175 VAL A C 1
ATOM 1151 O O . VAL A 1 175 ? -35.950 -7.782 -21.151 1.00 16.09 175 VAL A O 1
ATOM 1155 N N . ALA A 1 176 ? -37.172 -9.691 -20.915 1.00 18.43 176 ALA A N 1
ATOM 1156 C CA . ALA A 1 176 ? -38.393 -9.099 -20.369 1.00 17.42 176 ALA A CA 1
ATOM 1157 C C . ALA A 1 176 ? -38.254 -8.818 -18.878 1.00 17.07 176 ALA A C 1
ATOM 1158 O O . ALA A 1 176 ? -38.912 -9.435 -18.042 1.00 15.38 176 ALA A O 1
ATOM 1160 N N . TRP A 1 177 ? -37.398 -7.866 -18.556 1.00 17.65 177 TRP A N 1
ATOM 1161 C CA . TRP A 1 177 ? -37.118 -7.540 -17.170 1.00 19.12 177 TRP A CA 1
ATOM 1162 C C . TRP A 1 177 ? -38.438 -7.215 -16.465 1.00 20.05 177 TRP A C 1
ATOM 1163 O O . TRP A 1 177 ? -39.178 -6.366 -16.949 1.00 20.95 177 TRP A O 1
ATOM 1174 N N . PRO A 1 178 ? -38.761 -7.904 -15.346 1.00 21.61 178 PRO A N 1
ATOM 1175 C CA . PRO A 1 178 ? -39.983 -7.489 -14.626 1.00 21.80 178 PRO A CA 1
ATOM 1176 C C . PRO A 1 178 ? -39.915 -6.109 -13.944 1.00 22.25 178 PRO A C 1
ATOM 1177 O O . PRO A 1 178 ? -40.966 -5.535 -13.675 1.00 21.82 178 PRO A O 1
ATOM 1181 N N . ALA A 1 179 ? -38.710 -5.588 -13.678 1.00 21.87 179 ALA A N 1
ATOM 1182 C CA . ALA A 1 179 ? -38.536 -4.395 -12.856 1.00 21.84 179 ALA A CA 1
ATOM 1183 C C . ALA A 1 179 ? -37.184 -3.718 -13.084 1.00 21.66 179 ALA A C 1
ATOM 1184 O O . ALA A 1 179 ? -36.241 -4.321 -13.616 1.00 21.50 179 ALA A O 1
ATOM 1186 N N . GLY A 1 180 ? -37.118 -2.451 -12.686 1.00 20.32 180 GLY A N 1
ATOM 1187 C CA . GLY A 1 180 ? -35.879 -1.706 -12.649 1.00 20.03 180 GLY A CA 1
ATOM 1188 C C . GLY A 1 180 ? -35.842 -0.559 -13.625 1.00 20.13 180 GLY A C 1
ATOM 1189 O O . GLY A 1 180 ? -36.815 -0.256 -14.277 1.00 19.84 180 GLY A O 1
ATOM 1190 N N . VAL A 1 181 ? -34.681 0.067 -13.727 1.00 21.89 181 VAL A N 1
ATOM 1191 C CA . VAL A 1 181 ? -34.476 1.235 -14.600 1.00 22.53 181 VAL A CA 1
ATOM 1192 C C . VAL A 1 181 ? -33.600 0.846 -15.785 1.00 21.72 181 VAL A C 1
ATOM 1193 O O . VAL A 1 181 ? -32.730 -0.007 -15.662 1.00 23.58 181 VAL A O 1
ATOM 1197 N N . GLY A 1 182 ? -33.861 1.464 -16.930 1.00 20.68 182 GLY A N 1
ATOM 1198 C CA . GLY A 1 182 ? -33.097 1.235 -18.146 1.00 19.75 182 GLY A CA 1
ATOM 1199 C C . GLY A 1 182 ? -31.992 2.260 -18.311 1.00 19.27 182 GLY A C 1
ATOM 1200 O O . GLY A 1 182 ? -32.187 3.448 -18.058 1.00 18.89 182 GLY A O 1
ATOM 1201 N N . GLY A 1 183 ? -30.824 1.788 -18.729 1.00 19.42 183 GLY A N 1
ATOM 1202 C CA . GLY A 1 183 ? -29.729 2.646 -19.148 1.00 19.71 183 GLY A CA 1
ATOM 1203 C C . GLY A 1 183 ? -29.279 2.219 -20.525 1.00 19.95 183 GLY A C 1
ATOM 1204 O O . GLY A 1 183 ? -29.181 1.025 -20.801 1.00 20.83 183 GLY A O 1
ATOM 1205 N N . LYS A 1 184 ? -29.010 3.193 -21.383 1.00 20.54 184 LYS A N 1
ATOM 1206 C CA . LYS A 1 184 ? -28.514 2.937 -22.727 1.00 20.87 184 LYS A CA 1
ATOM 1207 C C . LYS A 1 184 ? -26.986 2.736 -22.685 1.00 19.55 184 LYS A C 1
ATOM 1208 O O . LYS A 1 184 ? -26.226 3.631 -22.305 1.00 18.09 184 LYS A O 1
ATOM 1214 N N . GLY A 1 185 ? -26.562 1.531 -23.050 1.00 17.88 185 GLY A N 1
ATOM 1215 C CA . GLY A 1 185 ? -25.168 1.178 -23.057 1.00 17.40 185 GLY A CA 1
ATOM 1216 C C . GLY A 1 185 ? -24.697 0.845 -21.653 1.00 17.51 185 GLY A C 1
ATOM 1217 O O . GLY A 1 185 ? -25.353 1.205 -20.662 1.00 16.24 185 GLY A O 1
ATOM 1218 N N . ASN A 1 186 ? -23.551 0.148 -21.592 1.00 17.20 186 ASN A N 1
ATOM 1219 C CA . ASN A 1 186 ? -22.788 -0.062 -20.366 1.00 16.35 186 ASN A CA 1
ATOM 1220 C C . ASN A 1 186 ? -22.614 1.253 -19.611 1.00 16.64 186 ASN A C 1
ATOM 1221 O O . ASN A 1 186 ? -22.746 1.305 -18.382 1.00 16.00 186 ASN A O 1
ATOM 1226 N N . ALA A 1 187 ? -22.316 2.308 -20.369 1.00 16.76 187 ALA A N 1
ATOM 1227 C CA . ALA A 1 187 ? -22.092 3.637 -19.808 1.00 17.22 187 ALA A CA 1
ATOM 1228 C C . ALA A 1 187 ? -23.344 4.170 -19.115 1.00 17.19 187 ALA A C 1
ATOM 1229 O O . ALA A 1 187 ? -23.258 4.684 -18.000 1.00 17.98 187 ALA A O 1
ATOM 1231 N N . GLY A 1 188 ? -24.491 4.045 -19.775 1.00 16.83 188 GLY A N 1
ATOM 1232 C CA . GLY A 1 188 ? -25.782 4.458 -19.194 1.00 17.04 188 GLY A CA 1
ATOM 1233 C C . GLY A 1 188 ? -26.136 3.703 -17.916 1.00 17.02 188 GLY A C 1
ATOM 1234 O O . GLY A 1 188 ? -26.566 4.303 -16.944 1.00 15.99 188 GLY A O 1
ATOM 1235 N N . VAL A 1 189 ? -25.935 2.387 -17.923 1.00 17.25 189 VAL A N 1
ATOM 1236 C CA . VAL A 1 189 ? -26.164 1.578 -16.735 1.00 17.54 189 VAL A CA 1
ATOM 1237 C C . VAL A 1 189 ? -25.245 2.040 -15.620 1.00 17.22 189 VAL A C 1
ATOM 1238 O O . VAL A 1 189 ? -25.696 2.291 -14.525 1.00 16.75 189 VAL A O 1
ATOM 1242 N N . ALA A 1 190 ? -23.959 2.158 -15.910 1.00 17.50 190 ALA A N 1
ATOM 1243 C CA . ALA A 1 190 ? -22.992 2.646 -14.922 1.00 18.34 190 ALA A CA 1
ATOM 1244 C C . ALA A 1 190 ? -23.356 4.046 -14.393 1.00 19.44 190 ALA A C 1
ATOM 1245 O O . ALA A 1 190 ? -23.210 4.319 -13.191 1.00 19.17 190 ALA A O 1
ATOM 1247 N N . GLY A 1 191 ? -23.820 4.909 -15.300 1.00 20.12 191 GLY A N 1
ATOM 1248 C CA . GLY A 1 191 ? -24.282 6.269 -14.964 1.00 21.22 191 GLY A CA 1
ATOM 1249 C C . GLY A 1 191 ? -25.422 6.284 -13.959 1.00 21.57 191 GLY A C 1
ATOM 1250 O O . GLY A 1 191 ? -25.428 7.110 -13.036 1.00 21.34 191 GLY A O 1
ATOM 1251 N N . VAL A 1 192 ? -26.371 5.361 -14.130 1.00 21.03 192 VAL A N 1
ATOM 1252 C CA . VAL A 1 192 ? -27.511 5.226 -13.209 1.00 21.39 192 VAL A CA 1
ATOM 1253 C C . VAL A 1 192 ? -27.083 4.718 -11.845 1.00 20.31 192 VAL A C 1
ATOM 1254 O O . VAL A 1 192 ? -27.581 5.187 -10.828 1.00 20.44 192 VAL A O 1
ATOM 1258 N N . ILE A 1 193 ? -26.131 3.791 -11.832 1.00 19.99 193 ILE A N 1
ATOM 1259 C CA . ILE A 1 193 ? -25.571 3.278 -10.583 1.00 18.97 193 ILE A CA 1
ATOM 1260 C C . ILE A 1 193 ? -24.811 4.402 -9.862 1.00 19.33 193 ILE A C 1
ATOM 1261 O O . ILE A 1 193 ? -24.991 4.577 -8.653 1.00 19.10 193 ILE A O 1
ATOM 1266 N N . ARG A 1 194 ? -23.974 5.137 -10.597 1.00 19.71 194 ARG A N 1
ATOM 1267 C CA . ARG A 1 194 ? -23.236 6.311 -10.057 1.00 20.89 194 ARG A CA 1
ATOM 1268 C C . ARG A 1 194 ? -24.130 7.331 -9.333 1.00 20.95 194 ARG A C 1
ATOM 1269 O O . ARG A 1 194 ? -23.764 7.815 -8.264 1.00 21.16 194 ARG A O 1
ATOM 1277 N N . ASN A 1 195 ? -25.288 7.621 -9.931 1.00 20.95 195 ASN A N 1
ATOM 1278 C CA . ASN A 1 195 ? -26.181 8.715 -9.527 1.00 20.88 195 ASN A CA 1
ATOM 1279 C C . ASN A 1 195 ? -27.298 8.314 -8.541 1.00 21.48 195 ASN A C 1
ATOM 1280 O O . ASN A 1 195 ? -28.003 9.200 -8.019 1.00 20.16 195 ASN A O 1
ATOM 1285 N N . THR A 1 196 ? -27.455 7.001 -8.299 1.00 21.02 196 THR A N 1
ATOM 1286 C CA . THR A 1 196 ? -28.565 6.436 -7.523 1.00 20.79 196 THR A CA 1
ATOM 1287 C C . THR A 1 196 ? -28.022 5.623 -6.343 1.00 20.03 196 THR A C 1
ATOM 1288 O O . THR A 1 196 ? -27.430 4.561 -6.518 1.00 18.67 196 THR A O 1
ATOM 1292 N N . ASP A 1 197 ? -28.204 6.163 -5.141 1.00 19.60 197 ASP A N 1
ATOM 1293 C CA . ASP A 1 197 ? -27.843 5.474 -3.919 1.00 19.34 197 ASP A CA 1
ATOM 1294 C C . ASP A 1 197 ? -28.720 4.261 -3.810 1.00 18.21 197 ASP A C 1
ATOM 1295 O O . ASP A 1 197 ? -29.932 4.364 -3.950 1.00 18.77 197 ASP A O 1
ATOM 1300 N N . GLY A 1 198 ? -28.105 3.110 -3.586 1.00 17.02 198 GLY A N 1
ATOM 1301 C CA . GLY A 1 198 ? -28.839 1.861 -3.502 1.00 16.05 198 GLY A CA 1
ATOM 1302 C C . GLY A 1 198 ? -29.108 1.199 -4.837 1.00 15.53 198 GLY A C 1
ATOM 1303 O O . GLY A 1 198 ? -29.807 0.193 -4.883 1.00 15.31 198 GLY A O 1
ATOM 1304 N N . ALA A 1 199 ? -28.542 1.731 -5.919 1.00 15.39 199 ALA A N 1
ATOM 1305 C CA . ALA A 1 199 ? -28.687 1.104 -7.227 1.00 15.27 199 ALA A CA 1
ATOM 1306 C C . ALA A 1 199 ? -27.639 0.039 -7.443 1.00 15.05 199 ALA A C 1
ATOM 1307 O O . ALA A 1 199 ? -26.522 0.084 -6.902 1.00 15.57 199 ALA A O 1
ATOM 1309 N N . ILE A 1 200 ? -28.023 -0.927 -8.248 1.00 15.12 200 ILE A N 1
ATOM 1310 C CA . ILE A 1 200 ? -27.178 -2.048 -8.571 1.00 15.03 200 ILE A CA 1
ATOM 1311 C C . ILE A 1 200 ? -27.590 -2.542 -9.965 1.00 15.16 200 ILE A C 1
ATOM 1312 O O . ILE A 1 200 ? -28.766 -2.516 -10.314 1.00 15.21 200 ILE A O 1
ATOM 1317 N N . GLY A 1 201 ? -26.613 -2.958 -10.757 1.00 14.82 201 GLY A N 1
ATOM 1318 C CA . GLY A 1 201 ? -26.845 -3.313 -12.151 1.00 14.84 201 GLY A CA 1
ATOM 1319 C C . GLY A 1 201 ? -25.646 -4.059 -12.687 1.00 14.66 201 GLY A C 1
ATOM 1320 O O . GLY A 1 201 ? -24.700 -4.310 -11.942 1.00 15.46 201 GLY A O 1
ATOM 1321 N N . TYR A 1 202 ? -25.697 -4.422 -13.967 1.00 14.03 202 TYR A N 1
ATOM 1322 C CA . TYR A 1 202 ? -24.670 -5.255 -14.590 1.00 13.10 202 TYR A CA 1
ATOM 1323 C C . TYR A 1 202 ? -23.927 -4.427 -15.646 1.00 13.23 202 TYR A C 1
ATOM 1324 O O . TYR A 1 202 ? -24.551 -3.806 -16.521 1.00 13.10 202 TYR A O 1
ATOM 1333 N N . VAL A 1 203 ? -22.598 -4.393 -15.510 1.00 13.16 203 VAL A N 1
ATOM 1334 C CA . VAL A 1 203 ? -21.695 -3.683 -16.410 1.00 13.10 203 VAL A CA 1
ATOM 1335 C C . VAL A 1 203 ? -20.427 -4.527 -16.592 1.00 13.60 203 VAL A C 1
ATOM 1336 O O . VAL A 1 203 ? -20.015 -5.273 -15.681 1.00 13.65 203 VAL A O 1
ATOM 1340 N N . ASN A 1 204 ? -19.817 -4.417 -17.773 1.00 13.48 204 ASN A N 1
ATOM 1341 C CA . ASN A 1 204 ? -18.488 -4.951 -18.016 1.00 13.07 204 ASN A CA 1
ATOM 1342 C C . ASN A 1 204 ? -17.478 -4.383 -16.990 1.00 13.51 204 ASN A C 1
ATOM 1343 O O . ASN A 1 204 ? -17.603 -3.238 -16.561 1.00 12.40 204 ASN A O 1
ATOM 1348 N N . GLN A 1 205 ? -16.470 -5.187 -16.630 1.00 13.95 205 GLN A N 1
ATOM 1349 C CA . GLN A 1 205 ? -15.513 -4.842 -15.559 1.00 14.18 205 GLN A CA 1
ATOM 1350 C C . GLN A 1 205 ? -14.815 -3.474 -15.705 1.00 14.67 205 GLN A C 1
ATOM 1351 O O . GLN A 1 205 ? -14.513 -2.821 -14.690 1.00 13.64 205 GLN A O 1
ATOM 1357 N N . SER A 1 206 ? -14.594 -3.050 -16.957 1.00 15.29 206 SER A N 1
ATOM 1358 C CA . SER A 1 206 ? -13.937 -1.783 -17.280 1.00 16.05 206 SER A CA 1
ATOM 1359 C C . SER A 1 206 ? -14.743 -0.542 -16.864 1.00 17.16 206 SER A C 1
ATOM 1360 O O . SER A 1 206 ? -14.202 0.571 -16.821 1.00 16.90 206 SER A O 1
ATOM 1363 N N . TYR A 1 207 ? -16.026 -0.745 -16.578 1.00 17.99 207 TYR A N 1
ATOM 1364 C CA . TYR A 1 207 ? -16.912 0.281 -16.021 1.00 19.51 207 TYR A CA 1
ATOM 1365 C C . TYR A 1 207 ? -17.010 0.258 -14.474 1.00 19.82 207 TYR A C 1
ATOM 1366 O O . TYR A 1 207 ? -17.792 1.011 -13.912 1.00 20.68 207 TYR A O 1
ATOM 1375 N N . ILE A 1 208 ? -16.236 -0.590 -13.799 1.00 20.62 208 ILE A N 1
ATOM 1376 C CA . ILE A 1 208 ? -16.049 -0.489 -12.331 1.00 22.27 208 ILE A CA 1
ATOM 1377 C C . ILE A 1 208 ? -15.022 0.618 -12.073 1.00 23.79 208 ILE A C 1
ATOM 1378 O O . ILE A 1 208 ? -13.830 0.397 -12.187 1.00 23.45 208 ILE A O 1
ATOM 1383 N N . ASP A 1 209 ? -15.495 1.815 -11.763 1.00 27.04 209 ASP A N 1
ATOM 1384 C CA . ASP A 1 209 ? -14.597 2.936 -11.460 1.00 30.16 209 ASP A CA 1
ATOM 1385 C C . ASP A 1 209 ? -15.349 4.068 -10.796 1.00 30.98 209 ASP A C 1
ATOM 1386 O O . ASP A 1 209 ? -16.583 4.099 -10.807 1.00 30.89 209 ASP A O 1
ATOM 1391 N N . GLU A 1 210 ? -14.585 4.998 -10.232 1.00 33.33 210 GLU A N 1
ATOM 1392 C CA . GLU A 1 210 ? -15.125 6.061 -9.393 1.00 34.93 210 GLU A CA 1
ATOM 1393 C C . GLU A 1 210 ? -15.958 5.387 -8.274 1.00 33.84 210 GLU A C 1
ATOM 1394 O O . GLU A 1 210 ? -15.413 4.542 -7.555 1.00 32.66 210 GLU A O 1
ATOM 1400 N N . ASN A 1 211 ? -17.253 5.683 -8.144 1.00 32.86 211 ASN A N 1
ATOM 1401 C CA . ASN A 1 211 ? -18.050 5.118 -7.048 1.00 30.97 211 ASN A CA 1
ATOM 1402 C C . ASN A 1 211 ? -18.962 3.917 -7.428 1.00 30.04 211 ASN A C 1
ATOM 1403 O O . ASN A 1 211 ? -19.879 3.573 -6.672 1.00 29.74 211 ASN A O 1
ATOM 1408 N N . VAL A 1 212 ? -18.706 3.266 -8.571 1.00 27.18 212 VAL A N 1
ATOM 1409 C CA . VAL A 1 212 ? -19.379 2.001 -8.896 1.00 25.13 212 VAL A CA 1
ATOM 1410 C C . VAL A 1 212 ? -18.480 0.850 -8.455 1.00 24.50 212 VAL A C 1
ATOM 1411 O O . VAL A 1 212 ? -17.414 0.643 -9.033 1.00 24.63 212 VAL A O 1
ATOM 1415 N N . ARG A 1 213 ? -18.897 0.135 -7.407 1.00 23.75 213 ARG A N 1
ATOM 1416 C CA . ARG A 1 213 ? -18.111 -0.977 -6.834 1.00 22.91 213 ARG A CA 1
ATOM 1417 C C . ARG A 1 213 ? -18.646 -2.326 -7.315 1.00 20.45 213 ARG A C 1
ATOM 1418 O O . ARG A 1 213 ? -19.839 -2.472 -7.581 1.00 19.34 213 ARG A O 1
ATOM 1426 N N . ALA A 1 214 ? -17.765 -3.315 -7.428 1.00 18.21 214 ALA A N 1
ATOM 1427 C CA . ALA A 1 214 ? -18.173 -4.634 -7.903 1.00 16.31 214 ALA A CA 1
ATOM 1428 C C . ALA A 1 214 ? -18.486 -5.529 -6.709 1.00 15.27 214 ALA A C 1
ATOM 1429 O O . ALA A 1 214 ? -17.719 -5.568 -5.769 1.00 14.63 214 ALA A O 1
ATOM 1431 N N . ALA A 1 215 ? -19.620 -6.228 -6.749 1.00 14.91 215 ALA A N 1
ATOM 1432 C CA . ALA A 1 215 ? -19.948 -7.244 -5.755 1.00 14.44 215 ALA A CA 1
ATOM 1433 C C . ALA A 1 215 ? -19.031 -8.467 -5.955 1.00 14.72 215 ALA A C 1
ATOM 1434 O O . ALA A 1 215 ? -18.670 -8.798 -7.097 1.00 14.06 215 ALA A O 1
ATOM 1436 N N . ALA A 1 216 ? -18.603 -9.099 -4.860 1.00 14.37 216 ALA A N 1
ATOM 1437 C CA . ALA A 1 216 ? -17.979 -10.433 -4.956 1.00 14.64 216 ALA A CA 1
ATOM 1438 C C . ALA A 1 216 ? -19.102 -11.428 -5.277 1.00 14.68 216 ALA A C 1
ATOM 1439 O O . ALA A 1 216 ? -20.153 -11.371 -4.662 1.00 14.84 216 ALA A O 1
ATOM 1441 N N . LEU A 1 217 ? -18.910 -12.276 -6.286 1.00 15.07 217 LEU A N 1
ATOM 1442 C CA . LEU A 1 217 ? -19.950 -13.193 -6.777 1.00 15.15 217 LEU A CA 1
ATOM 1443 C C . LEU A 1 217 ? -19.509 -14.664 -6.672 1.00 15.26 217 LEU A C 1
ATOM 1444 O O . LEU A 1 217 ? -18.378 -15.012 -7.045 1.00 14.82 217 LEU A O 1
ATOM 1449 N N . GLN A 1 218 ? -20.418 -15.505 -6.170 1.00 14.95 218 GLN A N 1
ATOM 1450 C CA . GLN A 1 218 ? -20.148 -16.909 -5.880 1.00 15.21 218 GLN A CA 1
ATOM 1451 C C . GLN A 1 218 ? -20.072 -17.704 -7.165 1.00 15.53 218 GLN A C 1
ATOM 1452 O O . GLN A 1 218 ? -21.001 -17.638 -7.961 1.00 16.95 218 GLN A O 1
ATOM 1458 N N . ASN A 1 219 ? -18.992 -18.452 -7.363 1.00 15.32 219 ASN A N 1
ATOM 1459 C CA . ASN A 1 219 ? -18.901 -19.399 -8.491 1.00 15.42 219 ASN A CA 1
ATOM 1460 C C . ASN A 1 219 ? -19.282 -20.804 -8.022 1.00 16.10 219 ASN A C 1
ATOM 1461 O O . ASN A 1 219 ? -19.482 -21.009 -6.817 1.00 16.33 219 ASN A O 1
ATOM 1466 N N . LEU A 1 220 ? -19.356 -21.754 -8.960 1.00 16.12 220 LEU A N 1
ATOM 1467 C CA . LEU A 1 220 ? -19.797 -23.126 -8.661 1.00 16.94 220 LEU A CA 1
ATOM 1468 C C . LEU A 1 220 ? -18.875 -23.888 -7.724 1.00 18.05 220 LEU A C 1
ATOM 1469 O O . LEU A 1 220 ? -19.336 -24.810 -7.040 1.00 17.22 220 LEU A O 1
ATOM 1474 N N . SER A 1 221 ? -17.589 -23.512 -7.705 1.00 18.31 221 SER A N 1
ATOM 1475 C CA . SER A 1 221 ? -16.643 -24.010 -6.696 1.00 18.88 221 SER A CA 1
ATOM 1476 C C . SER A 1 221 ? -16.803 -23.354 -5.301 1.00 19.04 221 SER A C 1
ATOM 1477 O O . SER A 1 221 ? -16.069 -23.682 -4.382 1.00 18.73 221 SER A O 1
ATOM 1480 N N . GLY A 1 222 ? -17.730 -22.405 -5.170 1.00 19.92 222 GLY A N 1
ATOM 1481 C CA . GLY A 1 222 ? -18.115 -21.831 -3.887 1.00 20.35 222 GLY A CA 1
ATOM 1482 C C . GLY A 1 222 ? -17.343 -20.627 -3.368 1.00 20.82 222 GLY A C 1
ATOM 1483 O O . GLY A 1 222 ? -17.672 -20.128 -2.302 1.00 20.04 222 GLY A O 1
ATOM 1484 N N . GLU A 1 223 ? -16.308 -20.173 -4.074 1.00 23.17 223 GLU A N 1
ATOM 1485 C CA . GLU A 1 223 ? -15.620 -18.927 -3.680 1.00 23.94 223 GLU A CA 1
ATOM 1486 C C . GLU A 1 223 ? -16.364 -17.740 -4.261 1.00 22.59 223 GLU A C 1
ATOM 1487 O O . GLU A 1 223 ? -17.055 -17.857 -5.264 1.00 22.27 223 GLU A O 1
ATOM 1493 N N . PHE A 1 224 ? -16.248 -16.618 -3.574 1.00 21.08 224 PHE A N 1
ATOM 1494 C CA . PHE A 1 224 ? -16.923 -15.392 -3.937 1.00 20.14 224 PHE A CA 1
ATOM 1495 C C . PHE A 1 224 ? -15.812 -14.560 -4.509 1.00 19.83 224 PHE A C 1
ATOM 1496 O O . PHE A 1 224 ? -14.838 -14.323 -3.817 1.00 20.38 224 PHE A O 1
ATOM 1504 N N . LEU A 1 225 ? -15.920 -14.155 -5.768 1.00 18.90 225 LEU A N 1
ATOM 1505 C CA . LEU A 1 225 ? -14.812 -13.495 -6.422 1.00 19.70 225 LEU A CA 1
ATOM 1506 C C . LEU A 1 225 ? -15.312 -12.227 -7.046 1.00 19.36 225 LEU A C 1
ATOM 1507 O O . LEU A 1 225 ? -16.462 -12.154 -7.489 1.00 18.35 225 LEU A O 1
ATOM 1512 N N . LYS A 1 226 ? -14.435 -11.229 -7.066 1.00 19.04 226 LYS A N 1
ATOM 1513 C CA . LYS A 1 226 ? -14.686 -10.010 -7.795 1.00 19.08 226 LYS A CA 1
ATOM 1514 C C . LYS A 1 226 ? -14.082 -10.165 -9.178 1.00 17.93 226 LYS A C 1
ATOM 1515 O O . LYS A 1 226 ? -13.260 -11.035 -9.381 1.00 17.22 226 LYS A O 1
ATOM 1521 N N . PRO A 1 227 ? -14.524 -9.345 -10.138 1.00 17.45 227 PRO A N 1
ATOM 1522 C CA . PRO A 1 227 ? -13.928 -9.412 -11.471 1.00 17.37 227 PRO A CA 1
ATOM 1523 C C . PRO A 1 227 ? -12.452 -9.053 -11.476 1.00 17.41 227 PRO A C 1
ATOM 1524 O O . PRO A 1 227 ? -12.032 -8.107 -10.822 1.00 18.41 227 PRO A O 1
ATOM 1528 N N . SER A 1 228 ? -11.673 -9.808 -12.219 1.00 17.36 228 SER A N 1
ATOM 1529 C CA . SER A 1 228 ? -10.280 -9.478 -12.441 1.00 17.14 228 SER A CA 1
ATOM 1530 C C . SER A 1 228 ? -9.865 -10.189 -13.698 1.00 16.77 228 SER A C 1
ATOM 1531 O O . SER A 1 228 ? -10.622 -11.012 -14.239 1.00 16.42 228 SER A O 1
ATOM 1534 N N . VAL A 1 229 ? -8.665 -9.871 -14.159 1.00 16.29 229 VAL A N 1
ATOM 1535 C CA . VAL A 1 229 ? -8.106 -10.500 -15.350 1.00 16.48 229 VAL A CA 1
ATOM 1536 C C . VAL A 1 229 ? -7.958 -12.005 -15.049 1.00 17.28 229 VAL A C 1
ATOM 1537 O O . VAL A 1 229 ? -8.475 -12.835 -15.782 1.00 15.63 229 VAL A O 1
ATOM 1541 N N . GLU A 1 230 ? -7.277 -12.314 -13.943 1.00 19.24 230 GLU A N 1
ATOM 1542 C CA . GLU A 1 230 ? -7.087 -13.690 -13.421 1.00 21.45 230 GLU A CA 1
ATOM 1543 C C . GLU A 1 230 ? -8.389 -14.501 -13.397 1.00 20.02 230 GLU A C 1
ATOM 1544 O O . GLU A 1 230 ? -8.514 -15.512 -14.084 1.00 19.56 230 GLU A O 1
ATOM 1550 N N . ALA A 1 231 ? -9.359 -14.044 -12.609 1.00 19.03 231 ALA A N 1
ATOM 1551 C CA . ALA A 1 231 ? -10.603 -14.777 -12.459 1.00 17.42 231 ALA A CA 1
ATOM 1552 C C . ALA A 1 231 ? -11.314 -14.913 -13.813 1.00 16.68 231 ALA A C 1
ATOM 1553 O O . ALA A 1 231 ? -11.917 -15.945 -14.094 1.00 18.14 231 ALA A O 1
ATOM 1555 N N . GLY A 1 232 ? -11.201 -13.899 -14.669 1.00 16.09 232 GLY A N 1
ATOM 1556 C CA . GLY A 1 232 ? -11.797 -13.919 -16.010 1.00 14.71 232 GLY A CA 1
ATOM 1557 C C . GLY A 1 232 ? -11.165 -14.895 -16.971 1.00 14.30 232 GLY A C 1
ATOM 1558 O O . GLY A 1 232 ? -11.870 -15.631 -17.667 1.00 13.71 232 GLY A O 1
ATOM 1559 N N . ALA A 1 233 ? -9.835 -14.907 -17.023 1.00 14.43 233 ALA A N 1
ATOM 1560 C CA . ALA A 1 233 ? -9.110 -15.890 -17.834 1.00 15.22 233 ALA A CA 1
ATOM 1561 C C . ALA A 1 233 ? -9.402 -17.335 -17.408 1.00 15.40 233 ALA A C 1
ATOM 1562 O O . ALA A 1 233 ? -9.407 -18.236 -18.246 1.00 14.64 233 ALA A O 1
ATOM 1564 N N . LYS A 1 234 ? -9.628 -17.548 -16.111 1.00 16.08 234 LYS A N 1
ATOM 1565 C CA . LYS A 1 234 ? -9.945 -18.881 -15.618 1.00 17.06 234 LYS A CA 1
ATOM 1566 C C . LYS A 1 234 ? -11.340 -19.334 -16.031 1.00 16.69 234 LYS A C 1
ATOM 1567 O O . LYS A 1 234 ? -11.561 -20.518 -16.184 1.00 15.98 234 LYS A O 1
ATOM 1573 N N . ALA A 1 235 ? -12.265 -18.394 -16.224 1.00 16.58 235 ALA A N 1
ATOM 1574 C CA . ALA A 1 235 ? -13.596 -18.722 -16.753 1.00 16.39 235 ALA A CA 1
ATOM 1575 C C . ALA A 1 235 ? -13.573 -18.949 -18.257 1.00 16.51 235 ALA A C 1
ATOM 1576 O O . ALA A 1 235 ? -14.313 -19.787 -18.748 1.00 16.23 235 ALA A O 1
ATOM 1578 N N . LEU A 1 236 ? -12.739 -18.212 -18.991 1.00 17.51 236 LEU A N 1
ATOM 1579 C CA . LEU A 1 236 ? -12.716 -18.306 -20.480 1.00 18.39 236 LEU A CA 1
ATOM 1580 C C . LEU A 1 236 ? -11.841 -19.440 -21.036 1.00 20.20 236 LEU A C 1
ATOM 1581 O O . LEU A 1 236 ? -12.050 -19.899 -22.155 1.00 18.48 236 LEU A O 1
ATOM 1586 N N . ASN A 1 237 ? -10.843 -19.838 -20.258 1.00 23.75 237 ASN A N 1
ATOM 1587 C CA . ASN A 1 237 ? -10.037 -21.044 -20.499 1.00 27.63 237 ASN A CA 1
ATOM 1588 C C . ASN A 1 237 ? -10.643 -22.223 -21.272 1.00 28.30 237 ASN A C 1
ATOM 1589 O O . ASN A 1 237 ? -10.117 -22.614 -22.319 1.00 29.08 237 ASN A O 1
ATOM 1594 N N . GLY A 1 238 ? -11.718 -22.794 -20.737 1.00 29.14 238 GLY A N 1
ATOM 1595 C CA . GLY A 1 238 ? -12.266 -24.062 -21.244 1.00 31.74 238 GLY A CA 1
ATOM 1596 C C . GLY A 1 238 ? -13.363 -23.962 -22.297 1.00 31.58 238 GLY A C 1
ATOM 1597 O O . GLY A 1 238 ? -14.129 -24.907 -22.467 1.00 33.89 238 GLY A O 1
ATOM 1598 N N . ILE A 1 239 ? -13.444 -22.834 -23.004 1.00 29.59 239 ILE A N 1
ATOM 1599 C CA . ILE A 1 239 ? -14.474 -22.636 -24.018 1.00 27.77 239 ILE A CA 1
ATOM 1600 C C . ILE A 1 239 ? -13.995 -23.279 -25.295 1.00 25.30 239 ILE A C 1
ATOM 1601 O O . ILE A 1 239 ? -12.975 -22.872 -25.836 1.00 24.44 239 ILE A O 1
ATOM 1606 N N . THR A 1 240 ? -14.726 -24.270 -25.793 1.00 24.25 240 THR A N 1
ATOM 1607 C CA . THR A 1 240 ? -14.472 -24.748 -27.147 1.00 23.47 240 THR A CA 1
ATOM 1608 C C . THR A 1 240 ? -15.257 -23.834 -28.069 1.00 21.67 240 THR A C 1
ATOM 1609 O O . THR A 1 240 ? -16.401 -23.500 -27.796 1.00 20.24 240 THR A O 1
ATOM 1613 N N . LEU A 1 241 ? -14.618 -23.425 -29.151 1.00 20.66 241 LEU A N 1
ATOM 1614 C CA . LEU A 1 241 ? -15.213 -22.521 -30.092 1.00 19.87 241 LEU A CA 1
ATOM 1615 C C . LEU A 1 241 ? -15.846 -23.331 -31.173 1.00 20.16 241 LEU A C 1
ATOM 1616 O O . LEU A 1 241 ? -15.380 -24.407 -31.488 1.00 18.84 241 LEU A O 1
ATOM 1621 N N . ASP A 1 242 ? -16.906 -22.799 -31.766 1.00 21.26 242 ASP A N 1
ATOM 1622 C CA . ASP A 1 242 ? -17.638 -23.523 -32.799 1.00 22.41 242 ASP A CA 1
ATOM 1623 C C . ASP A 1 242 ? -17.053 -23.221 -34.191 1.00 23.34 242 ASP A C 1
ATOM 1624 O O . ASP A 1 242 ? -15.935 -22.700 -34.297 1.00 24.95 242 ASP A O 1
ATOM 1629 N N . GLU A 1 243 ? -17.785 -23.567 -35.246 1.00 23.90 243 GLU A N 1
ATOM 1630 C CA . GLU A 1 243 ? -17.342 -23.309 -36.622 1.00 25.48 243 GLU A CA 1
ATOM 1631 C C . GLU A 1 243 ? -17.166 -21.813 -36.968 1.00 23.65 243 GLU A C 1
ATOM 1632 O O . GLU A 1 243 ? -16.380 -21.480 -37.849 1.00 22.44 243 GLU A O 1
ATOM 1638 N N . ASN A 1 244 ? -17.885 -20.922 -36.283 1.00 22.22 244 ASN A N 1
ATOM 1639 C CA . ASN A 1 244 ? -17.669 -19.472 -36.429 1.00 22.11 244 ASN A CA 1
ATOM 1640 C C . ASN A 1 244 ? -16.951 -18.817 -35.250 1.00 20.36 244 ASN A C 1
ATOM 1641 O O . ASN A 1 244 ? -17.054 -17.610 -35.042 1.00 20.58 244 ASN A O 1
ATOM 1646 N N . LEU A 1 245 ? -16.152 -19.613 -34.546 1.00 18.69 245 LEU A N 1
ATOM 1647 C CA . LEU A 1 245 ? -15.341 -19.170 -33.414 1.00 17.72 245 LEU A CA 1
ATOM 1648 C C . LEU A 1 245 ? -16.156 -18.548 -32.276 1.00 16.76 245 LEU A C 1
ATOM 1649 O O . LEU A 1 245 ? -15.657 -17.711 -31.523 1.00 17.37 245 LEU A O 1
ATOM 1654 N N . ALA A 1 246 ? -17.403 -18.983 -32.152 1.00 16.09 246 ALA A N 1
ATOM 1655 C CA . ALA A 1 246 ? -18.287 -18.558 -31.086 1.00 15.94 246 ALA A CA 1
ATOM 1656 C C . ALA A 1 246 ? -18.371 -19.683 -30.063 1.00 15.08 246 ALA A C 1
ATOM 1657 O O . ALA A 1 246 ? -18.225 -20.858 -30.399 1.00 14.00 246 ALA A O 1
ATOM 1659 N N . GLY A 1 247 ? -18.603 -19.305 -28.812 1.00 14.85 247 GLY A N 1
ATOM 1660 C CA . GLY A 1 247 ? -18.575 -20.237 -27.701 1.00 14.29 247 GLY A CA 1
ATOM 1661 C C . GLY A 1 247 ? -18.718 -19.468 -26.411 1.00 14.95 247 GLY A C 1
ATOM 1662 O O . GLY A 1 247 ? -18.375 -18.280 -26.362 1.00 14.62 247 GLY A O 1
ATOM 1663 N N . THR A 1 248 ? -19.243 -20.141 -25.380 1.00 14.67 248 THR A N 1
ATOM 1664 C CA . THR A 1 248 ? -19.562 -19.523 -24.095 1.00 14.83 248 THR A CA 1
ATOM 1665 C C . THR A 1 248 ? -19.345 -20.512 -22.949 1.00 14.69 248 THR A C 1
ATOM 1666 O O . THR A 1 248 ? -19.329 -21.729 -23.153 1.00 14.27 248 THR A O 1
ATOM 1670 N N . ASN A 1 249 ? -19.158 -19.958 -21.754 1.00 14.83 249 ASN A N 1
ATOM 1671 C CA . ASN A 1 249 ? -19.058 -20.719 -20.509 1.00 14.83 249 ASN A CA 1
ATOM 1672 C C . ASN A 1 249 ? -19.927 -20.030 -19.449 1.00 14.18 249 ASN A C 1
ATOM 1673 O O . ASN A 1 249 ? -19.432 -19.284 -18.625 1.00 13.93 249 ASN A O 1
ATOM 1678 N N . PRO A 1 250 ? -21.247 -20.292 -19.465 1.00 14.59 250 PRO A N 1
ATOM 1679 C CA . PRO A 1 250 ? -22.202 -19.518 -18.639 1.00 14.64 250 PRO A CA 1
ATOM 1680 C C . PRO A 1 250 ? -22.038 -19.611 -17.126 1.00 15.27 250 PRO A C 1
ATOM 1681 O O . PRO A 1 250 ? -22.413 -18.674 -16.397 1.00 14.88 250 PRO A O 1
ATOM 1685 N N . ASN A 1 251 ? -21.533 -20.739 -16.636 1.00 15.48 251 ASN A N 1
ATOM 1686 C CA . ASN A 1 251 ? -21.296 -20.869 -15.207 1.00 15.26 251 ASN A CA 1
ATOM 1687 C C . ASN A 1 251 ? -20.105 -21.798 -14.972 1.00 15.49 251 ASN A C 1
ATOM 1688 O O . ASN A 1 251 ? -20.291 -23.000 -14.831 1.00 14.18 251 ASN A O 1
ATOM 1693 N N . PRO A 1 252 ? -18.872 -21.237 -14.963 1.00 15.67 252 PRO A N 1
ATOM 1694 C CA . PRO A 1 252 ? -17.679 -22.066 -15.012 1.00 15.88 252 PRO A CA 1
ATOM 1695 C C . PRO A 1 252 ? -17.476 -22.958 -13.812 1.00 16.66 252 PRO A C 1
ATOM 1696 O O . PRO A 1 252 ? -17.573 -22.517 -12.682 1.00 16.98 252 PRO A O 1
ATOM 1700 N N . THR A 1 253 ? -17.165 -24.216 -14.087 1.00 16.93 253 THR A N 1
ATOM 1701 C CA . THR A 1 253 ? -16.837 -25.168 -13.059 1.00 17.02 253 THR A CA 1
ATOM 1702 C C . THR A 1 253 ? -15.407 -24.999 -12.597 1.00 17.50 253 THR A C 1
ATOM 1703 O O . THR A 1 253 ? -15.058 -25.546 -11.562 1.00 17.45 253 THR A O 1
ATOM 1707 N N . ALA A 1 254 ? -14.580 -24.249 -13.341 1.00 18.09 254 ALA A N 1
ATOM 1708 C CA . ALA A 1 254 ? -13.154 -24.128 -13.007 1.00 18.63 254 ALA A CA 1
ATOM 1709 C C . ALA A 1 254 ? -12.908 -23.342 -11.721 1.00 18.99 254 ALA A C 1
ATOM 1710 O O . ALA A 1 254 ? -13.633 -22.388 -11.404 1.00 19.45 254 ALA A O 1
ATOM 1712 N N . LYS A 1 255 ? -11.861 -23.747 -10.995 1.00 19.60 255 LYS A N 1
ATOM 1713 C CA . LYS A 1 255 ? -11.495 -23.129 -9.721 1.00 19.69 255 LYS A CA 1
ATOM 1714 C C . LYS A 1 255 ? -10.964 -21.739 -10.013 1.00 18.16 255 LYS A C 1
ATOM 1715 O O . LYS A 1 255 ? -10.271 -21.544 -11.004 1.00 18.20 255 LYS A O 1
ATOM 1721 N N . GLY A 1 256 ? -11.275 -20.786 -9.139 1.00 16.79 256 GLY A N 1
ATOM 1722 C CA . GLY A 1 256 ? -10.838 -19.405 -9.304 1.00 16.13 256 GLY A CA 1
ATOM 1723 C C . GLY A 1 256 ? -11.531 -18.619 -10.408 1.00 15.66 256 GLY A C 1
ATOM 1724 O O . GLY A 1 256 ? -11.169 -17.471 -10.645 1.00 16.74 256 GLY A O 1
ATOM 1725 N N . ALA A 1 257 ? -12.530 -19.207 -11.063 1.00 14.78 257 ALA A N 1
ATOM 1726 C CA . ALA A 1 257 ? -13.184 -18.580 -12.202 1.00 14.12 257 ALA A CA 1
ATOM 1727 C C . ALA A 1 257 ? -14.257 -17.629 -11.700 1.00 13.57 257 ALA A C 1
ATOM 1728 O O . ALA A 1 257 ? -15.062 -18.018 -10.869 1.00 12.91 257 ALA A O 1
ATOM 1730 N N . TYR A 1 258 ? -14.240 -16.386 -12.199 1.00 13.61 258 TYR A N 1
ATOM 1731 C CA . TYR A 1 258 ? -15.325 -15.432 -11.979 1.00 13.82 258 TYR A CA 1
ATOM 1732 C C . TYR A 1 258 ? -16.477 -15.937 -12.836 1.00 14.11 258 TYR A C 1
ATOM 1733 O O . TYR A 1 258 ? -16.249 -16.313 -13.984 1.00 14.72 258 TYR A O 1
ATOM 1742 N N . PRO A 1 259 ? -17.704 -16.014 -12.273 1.00 14.62 259 PRO A N 1
ATOM 1743 C CA . PRO A 1 259 ? -18.738 -16.824 -12.972 1.00 14.54 259 PRO A CA 1
ATOM 1744 C C . PRO A 1 259 ? -19.481 -16.189 -14.163 1.00 14.75 259 PRO A C 1
ATOM 1745 O O . PRO A 1 259 ? -20.251 -16.899 -14.842 1.00 15.24 259 PRO A O 1
ATOM 1749 N N . ILE A 1 260 ? -19.300 -14.889 -14.385 1.00 13.93 260 ILE A N 1
ATOM 1750 C CA . ILE A 1 260 ? -19.937 -14.197 -15.502 1.00 14.09 260 ILE A CA 1
ATOM 1751 C C . ILE A 1 260 ? -18.835 -13.576 -16.364 1.00 13.80 260 ILE A C 1
ATOM 1752 O O . ILE A 1 260 ? -18.314 -12.487 -16.087 1.00 14.23 260 ILE A O 1
ATOM 1757 N N . ALA A 1 261 ? -18.477 -14.309 -17.397 1.00 13.09 261 ALA A N 1
ATOM 1758 C CA . ALA A 1 261 ? -17.419 -13.931 -18.302 1.00 13.05 261 ALA A CA 1
ATOM 1759 C C . ALA A 1 261 ? -17.892 -14.270 -19.713 1.00 13.02 261 ALA A C 1
ATOM 1760 O O . ALA A 1 261 ? -18.776 -15.135 -19.896 1.00 13.09 261 ALA A O 1
ATOM 1762 N N . THR A 1 262 ? -17.388 -13.523 -20.691 1.00 12.65 262 THR A N 1
ATOM 1763 C CA . THR A 1 262 ? -17.629 -13.849 -22.096 1.00 12.26 262 THR A CA 1
ATOM 1764 C C . THR A 1 262 ? -16.539 -13.264 -22.962 1.00 12.02 262 THR A C 1
ATOM 1765 O O . THR A 1 262 ? -15.962 -12.224 -22.623 1.00 11.61 262 THR A O 1
ATOM 1769 N N . LEU A 1 263 ? -16.308 -13.938 -24.087 1.00 11.89 263 LEU A N 1
ATOM 1770 C CA . LEU A 1 263 ? -15.579 -13.389 -25.220 1.00 11.87 263 LEU A CA 1
ATOM 1771 C C . LEU A 1 263 ? -16.440 -12.383 -25.951 1.00 11.90 263 LEU A C 1
ATOM 1772 O O . LEU A 1 263 ? -17.633 -12.335 -25.764 1.00 11.85 263 LEU A O 1
ATOM 1777 N N . THR A 1 264 ? -15.808 -11.601 -26.813 1.00 12.13 264 THR A N 1
ATOM 1778 C CA . THR A 1 264 ? -16.499 -10.648 -27.665 1.00 11.90 264 THR A CA 1
ATOM 1779 C C . THR A 1 264 ? -15.817 -10.635 -29.023 1.00 12.12 264 THR A C 1
ATOM 1780 O O . THR A 1 264 ? -14.608 -10.902 -29.117 1.00 12.74 264 THR A O 1
ATOM 1784 N N . TRP A 1 265 ? -16.581 -10.302 -30.066 1.00 12.06 265 TRP A N 1
ATOM 1785 C CA . TRP A 1 265 ? -16.210 -10.616 -31.440 1.00 12.03 265 TRP A CA 1
ATOM 1786 C C . TRP A 1 265 ? -16.283 -9.407 -32.367 1.00 12.04 265 TRP A C 1
ATOM 1787 O O . TRP A 1 265 ? -17.153 -8.569 -32.231 1.00 11.59 265 TRP A O 1
ATOM 1798 N N . ILE A 1 266 ? -15.334 -9.327 -33.294 1.00 12.24 266 ILE A N 1
ATOM 1799 C CA . ILE A 1 266 ? -15.431 -8.432 -34.437 1.00 12.78 266 ILE A CA 1
ATOM 1800 C C . ILE A 1 266 ? -16.078 -9.209 -35.594 1.00 12.91 266 ILE A C 1
ATOM 1801 O O . ILE A 1 266 ? -15.907 -10.415 -35.747 1.00 12.86 266 ILE A O 1
ATOM 1806 N N . LEU A 1 267 ? -16.870 -8.484 -36.363 1.00 13.30 267 LEU A N 1
ATOM 1807 C CA . LEU A 1 267 ? -17.622 -9.003 -37.454 1.00 13.75 267 LEU A CA 1
ATOM 1808 C C . LEU A 1 267 ? -17.058 -8.312 -38.655 1.00 14.33 267 LEU A C 1
ATOM 1809 O O . LEU A 1 267 ? -17.175 -7.097 -38.763 1.00 14.79 267 LEU A O 1
ATOM 1814 N N . ALA A 1 268 ? -16.434 -9.071 -39.549 1.00 15.20 268 ALA A N 1
ATOM 1815 C CA . ALA A 1 268 ? -15.838 -8.506 -40.742 1.00 15.56 268 ALA A CA 1
ATOM 1816 C C . ALA A 1 268 ? -16.369 -9.227 -41.969 1.00 15.81 268 ALA A C 1
ATOM 1817 O O . ALA A 1 268 ? -16.698 -10.403 -41.887 1.00 16.62 268 ALA A O 1
ATOM 1819 N N . TYR A 1 269 ? -16.431 -8.530 -43.103 1.00 16.53 269 TYR A N 1
ATOM 1820 C CA . TYR A 1 269 ? -16.899 -9.133 -44.366 1.00 17.58 269 TYR A CA 1
ATOM 1821 C C . TYR A 1 269 ? -15.817 -10.045 -44.964 1.00 19.29 269 TYR A C 1
ATOM 1822 O O . TYR A 1 269 ? -14.637 -9.670 -45.070 1.00 19.34 269 TYR A O 1
ATOM 1831 N N . GLU A 1 270 ? -16.227 -11.250 -45.333 1.00 21.48 270 GLU A N 1
ATOM 1832 C CA . GLU A 1 270 ? -15.339 -12.182 -46.018 1.00 24.66 270 GLU A CA 1
ATOM 1833 C C . GLU A 1 270 ? -14.872 -11.590 -47.358 1.00 24.58 270 GLU A C 1
ATOM 1834 O O . GLU A 1 270 ? -13.668 -11.577 -47.646 1.00 25.01 270 GLU A O 1
ATOM 1840 N N . ASN A 1 271 ? -15.822 -11.085 -48.153 1.00 24.39 271 ASN A N 1
ATOM 1841 C CA . ASN A 1 271 ? -15.538 -10.432 -49.453 1.00 23.95 271 ASN A CA 1
ATOM 1842 C C . ASN A 1 271 ? -16.156 -9.037 -49.471 1.00 22.87 271 ASN A C 1
ATOM 1843 O O . ASN A 1 271 ? -16.743 -8.601 -48.480 1.00 22.17 271 ASN A O 1
ATOM 1848 N N . GLY A 1 272 ? -15.989 -8.332 -50.585 1.00 21.68 272 GLY A N 1
ATOM 1849 C CA . GLY A 1 272 ? -16.638 -7.038 -50.805 1.00 21.58 272 GLY A CA 1
ATOM 1850 C C . GLY A 1 272 ? -16.006 -5.809 -50.173 1.00 21.46 272 GLY A C 1
ATOM 1851 O O . GLY A 1 272 ? -16.476 -4.697 -50.411 1.00 21.64 272 GLY A O 1
ATOM 1852 N N . ASN A 1 273 ? -14.950 -5.992 -49.375 1.00 22.10 273 ASN A N 1
ATOM 1853 C CA . ASN A 1 273 ? -14.320 -4.880 -48.641 1.00 22.35 273 ASN A CA 1
ATOM 1854 C C . ASN A 1 273 ? -13.614 -3.913 -49.603 1.00 22.75 273 ASN A C 1
ATOM 1855 O O . ASN A 1 273 ? -13.406 -2.748 -49.268 1.00 21.35 273 ASN A O 1
ATOM 1860 N N . GLY A 1 274 ? -13.220 -4.412 -50.777 1.00 23.48 274 GLY A N 1
ATOM 1861 C CA . GLY A 1 274 ? -12.709 -3.563 -51.861 1.00 24.24 274 GLY A CA 1
ATOM 1862 C C . GLY A 1 274 ? -11.323 -3.045 -51.538 1.00 25.38 274 GLY A C 1
ATOM 1863 O O . GLY A 1 274 ? -10.483 -3.809 -51.060 1.00 25.13 274 GLY A O 1
ATOM 1864 N N . ARG A 1 275 ? -11.102 -1.743 -51.756 1.00 26.09 275 ARG A N 1
ATOM 1865 C CA . ARG A 1 275 ? -9.844 -1.093 -51.353 1.00 27.45 275 ARG A CA 1
ATOM 1866 C C . ARG A 1 275 ? -9.642 -0.988 -49.820 1.00 26.31 275 ARG A C 1
ATOM 1867 O O . ARG A 1 275 ? -8.553 -0.671 -49.371 1.00 26.53 275 ARG A O 1
ATOM 1875 N N . ASN A 1 276 ? -10.658 -1.315 -49.025 1.00 25.42 276 ASN A N 1
ATOM 1876 C CA . ASN A 1 276 ? -10.498 -1.468 -47.567 1.00 25.30 276 ASN A CA 1
ATOM 1877 C C . ASN A 1 276 ? -10.160 -2.891 -47.079 1.00 24.41 276 ASN A C 1
ATOM 1878 O O . ASN A 1 276 ? -10.073 -3.121 -45.868 1.00 23.75 276 ASN A O 1
ATOM 1883 N N . THR A 1 277 ? -9.930 -3.823 -48.004 1.00 23.49 277 THR A N 1
ATOM 1884 C CA . THR A 1 277 ? -9.502 -5.174 -47.656 1.00 23.77 277 THR A CA 1
ATOM 1885 C C . THR A 1 277 ? -8.209 -5.201 -46.843 1.00 23.39 277 THR A C 1
ATOM 1886 O O . THR A 1 277 ? -8.186 -5.799 -45.776 1.00 21.18 277 THR A O 1
ATOM 1890 N N . LYS A 1 278 ? -7.141 -4.577 -47.355 1.00 24.40 278 LYS A N 1
ATOM 1891 C CA . LYS A 1 278 ? -5.832 -4.596 -46.663 1.00 25.44 278 LYS A CA 1
ATOM 1892 C C . LYS A 1 278 ? -5.871 -3.807 -45.351 1.00 23.95 278 LYS A C 1
ATOM 1893 O O . LYS A 1 278 ? -5.389 -4.315 -44.330 1.00 23.65 278 LYS A O 1
ATOM 1899 N N . PRO A 1 279 ? -6.460 -2.584 -45.373 1.00 21.84 279 PRO A N 1
ATOM 1900 C CA . PRO A 1 279 ? -6.696 -1.820 -44.147 1.00 20.76 279 PRO A CA 1
ATOM 1901 C C . PRO A 1 279 ? -7.472 -2.562 -43.049 1.00 20.26 279 PRO A C 1
ATOM 1902 O O . PRO A 1 279 ? -7.127 -2.427 -41.874 1.00 19.16 279 PRO A O 1
ATOM 1906 N N . VAL A 1 280 ? -8.480 -3.356 -43.416 1.00 20.87 280 VAL A N 1
ATOM 1907 C CA . VAL A 1 280 ? -9.191 -4.191 -42.421 1.00 21.14 280 VAL A CA 1
ATOM 1908 C C . VAL A 1 280 ? -8.262 -5.266 -41.871 1.00 21.75 280 VAL A C 1
ATOM 1909 O O . VAL A 1 280 ? -8.165 -5.443 -40.652 1.00 19.80 280 VAL A O 1
ATOM 1913 N N . LYS A 1 281 ? -7.603 -5.986 -42.776 1.00 23.36 281 LYS A N 1
ATOM 1914 C CA . LYS A 1 281 ? -6.716 -7.082 -42.379 1.00 24.88 281 LYS A CA 1
ATOM 1915 C C . LYS A 1 281 ? -5.614 -6.599 -41.429 1.00 25.19 281 LYS A C 1
ATOM 1916 O O . LYS A 1 281 ? -5.337 -7.267 -40.410 1.00 24.19 281 LYS A O 1
ATOM 1922 N N . THR A 1 282 ? -5.023 -5.436 -41.746 1.00 23.71 282 THR A N 1
ATOM 1923 C CA . THR A 1 282 ? -3.987 -4.850 -40.892 1.00 22.94 282 THR A CA 1
ATOM 1924 C C . THR A 1 282 ? -4.501 -4.446 -39.513 1.00 22.15 282 THR A C 1
ATOM 1925 O O . THR A 1 282 ? -3.858 -4.779 -38.524 1.00 21.98 282 THR A O 1
ATOM 1929 N N . ALA A 1 283 ? -5.639 -3.750 -39.435 1.00 20.87 283 ALA A N 1
ATOM 1930 C CA . ALA A 1 283 ? -6.177 -3.325 -38.144 1.00 19.88 283 ALA A CA 1
ATOM 1931 C C . ALA A 1 283 ? -6.407 -4.541 -37.229 1.00 19.64 283 ALA A C 1
ATOM 1932 O O . ALA A 1 283 ? -5.975 -4.547 -36.083 1.00 18.67 283 ALA A O 1
ATOM 1934 N N . LEU A 1 284 ? -7.026 -5.581 -37.767 1.00 19.24 284 LEU A N 1
ATOM 1935 C CA . LEU A 1 284 ? -7.356 -6.766 -36.967 1.00 20.19 284 LEU A CA 1
ATOM 1936 C C . LEU A 1 284 ? -6.143 -7.591 -36.594 1.00 19.36 284 LEU A C 1
ATOM 1937 O O . LEU A 1 284 ? -6.031 -8.035 -35.453 1.00 18.07 284 LEU A O 1
ATOM 1942 N N . SER A 1 285 ? -5.245 -7.779 -37.552 1.00 20.38 285 SER A N 1
ATOM 1943 C CA . SER A 1 285 ? -3.931 -8.371 -37.281 1.00 21.72 285 SER A CA 1
ATOM 1944 C C . SER A 1 285 ? -3.151 -7.667 -36.194 1.00 21.36 285 SER A C 1
ATOM 1945 O O . SER A 1 285 ? -2.593 -8.325 -35.326 1.00 21.11 285 SER A O 1
ATOM 1948 N N . ARG A 1 286 ? -3.085 -6.340 -36.270 1.00 21.44 286 ARG A N 1
ATOM 1949 C CA . ARG A 1 286 ? -2.434 -5.546 -35.235 1.00 21.50 286 ARG A CA 1
ATOM 1950 C C . ARG A 1 286 ? -3.095 -5.735 -33.871 1.00 20.45 286 ARG A C 1
ATOM 1951 O O . ARG A 1 286 ? -2.394 -5.959 -32.878 1.00 19.98 286 ARG A O 1
ATOM 1959 N N . LEU A 1 287 ? -4.428 -5.687 -33.823 1.00 18.68 287 LEU A N 1
ATOM 1960 C CA . LEU A 1 287 ? -5.148 -5.926 -32.554 1.00 17.21 287 LEU A CA 1
ATOM 1961 C C . LEU A 1 287 ? -4.974 -7.331 -32.011 1.00 16.71 287 LEU A C 1
ATOM 1962 O O . LEU A 1 287 ? -5.011 -7.531 -30.800 1.00 16.74 287 LEU A O 1
ATOM 1967 N N . LEU A 1 288 ? -4.765 -8.306 -32.885 1.00 17.01 288 LEU A N 1
ATOM 1968 C CA . LEU A 1 288 ? -4.499 -9.666 -32.422 1.00 17.03 288 LEU A CA 1
ATOM 1969 C C . LEU A 1 288 ? -3.015 -9.938 -32.135 1.00 16.97 288 LEU A C 1
ATOM 1970 O O . LEU A 1 288 ? -2.691 -11.011 -31.693 1.00 16.17 288 LEU A O 1
ATOM 1975 N N . SER A 1 289 ? -2.120 -8.967 -32.313 1.00 18.04 289 SER A N 1
ATOM 1976 C CA . SER A 1 289 ? -0.687 -9.173 -31.956 1.00 18.72 289 SER A CA 1
ATOM 1977 C C . SER A 1 289 ? -0.531 -9.273 -30.441 1.00 19.96 289 SER A C 1
ATOM 1978 O O . SER A 1 289 ? -1.394 -8.771 -29.700 1.00 19.12 289 SER A O 1
ATOM 1981 N N . ASP A 1 290 ? 0.563 -9.901 -29.990 1.00 21.77 290 ASP A N 1
ATOM 1982 C CA . ASP A 1 290 ? 0.898 -9.961 -28.549 1.00 23.86 290 ASP A CA 1
ATOM 1983 C C . ASP A 1 290 ? 0.985 -8.551 -27.954 1.00 24.71 290 ASP A C 1
ATOM 1984 O O . ASP A 1 290 ? 0.518 -8.299 -26.840 1.00 23.91 290 ASP A O 1
ATOM 1989 N N . GLU A 1 291 ? 1.577 -7.642 -28.725 1.00 25.69 291 GLU A N 1
ATOM 1990 C CA . GLU A 1 291 ? 1.789 -6.257 -28.292 1.00 27.14 291 GLU A CA 1
ATOM 1991 C C . GLU A 1 291 ? 0.461 -5.607 -27.884 1.00 24.85 291 GLU A C 1
ATOM 1992 O O . GLU A 1 291 ? 0.385 -4.916 -26.868 1.00 27.29 291 GLU A O 1
ATOM 1998 N N . TYR A 1 292 ? -0.590 -5.831 -28.656 1.00 21.94 292 TYR A N 1
ATOM 1999 C CA . TYR A 1 292 ? -1.866 -5.197 -28.353 1.00 20.68 292 TYR A CA 1
ATOM 2000 C C . TYR A 1 292 ? -2.614 -5.957 -27.283 1.00 19.92 292 TYR A C 1
ATOM 2001 O O . TYR A 1 292 ? -3.101 -5.350 -26.324 1.00 20.19 292 TYR A O 1
ATOM 2010 N N . GLN A 1 293 ? -2.681 -7.278 -27.421 1.00 18.63 293 GLN A N 1
ATOM 2011 C CA . GLN A 1 293 ? -3.430 -8.111 -26.474 1.00 17.73 293 GLN A CA 1
ATOM 2012 C C . GLN A 1 293 ? -2.893 -7.945 -25.065 1.00 16.97 293 GLN A C 1
ATOM 2013 O O . GLN A 1 293 ? -3.654 -7.916 -24.121 1.00 15.31 293 GLN A O 1
ATOM 2019 N N . ASP A 1 294 ? -1.579 -7.785 -24.955 1.00 17.36 294 ASP A N 1
ATOM 2020 C CA . ASP A 1 294 ? -0.926 -7.520 -23.675 1.00 17.99 294 ASP A CA 1
ATOM 2021 C C . ASP A 1 294 ? -1.235 -6.193 -22.988 1.00 18.38 294 ASP A C 1
ATOM 2022 O O . ASP A 1 294 ? -0.835 -6.020 -21.841 1.00 18.13 294 ASP A O 1
ATOM 2027 N N . LYS A 1 295 ? -1.949 -5.283 -23.651 1.00 18.94 295 LYS A N 1
ATOM 2028 C CA . LYS A 1 295 ? -2.506 -4.089 -22.987 1.00 20.10 295 LYS A CA 1
ATOM 2029 C C . LYS A 1 295 ? -3.885 -4.304 -22.329 1.00 19.62 295 LYS A C 1
ATOM 2030 O O . LYS A 1 295 ? -4.351 -3.463 -21.541 1.00 18.76 295 LYS A O 1
ATOM 2036 N N . ALA A 1 296 ? -4.545 -5.412 -22.673 1.00 18.79 296 ALA A N 1
ATOM 2037 C CA . ALA A 1 296 ? -5.885 -5.707 -22.176 1.00 17.73 296 ALA A CA 1
ATOM 2038 C C . ALA A 1 296 ? -6.015 -5.623 -20.659 1.00 16.97 296 ALA A C 1
ATOM 2039 O O . ALA A 1 296 ? -6.911 -4.947 -20.190 1.00 16.17 296 ALA A O 1
ATOM 2041 N N . PRO A 1 297 ? -5.099 -6.255 -19.888 1.00 17.46 297 PRO A N 1
ATOM 2042 C CA . PRO A 1 297 ? -5.198 -6.196 -18.414 1.00 17.93 297 PRO A CA 1
ATOM 2043 C C . PRO A 1 297 ? -5.265 -4.810 -17.767 1.00 19.12 297 PRO A C 1
ATOM 2044 O O . PRO A 1 297 ? -5.762 -4.693 -16.638 1.00 19.68 297 PRO A O 1
ATOM 2048 N N . SER A 1 298 ? -4.776 -3.777 -18.466 1.00 20.36 298 SER A N 1
ATOM 2049 C CA . SER A 1 298 ? -4.870 -2.389 -17.997 1.00 21.06 298 SER A CA 1
ATOM 2050 C C . SER A 1 298 ? -6.306 -1.947 -17.800 1.00 20.38 298 SER A C 1
ATOM 2051 O O . SER A 1 298 ? -6.563 -1.099 -16.967 1.00 20.73 298 SER A O 1
ATOM 2054 N N . LEU A 1 299 ? -7.239 -2.509 -18.565 1.00 19.69 299 LEU A N 1
ATOM 2055 C CA . LEU A 1 299 ? -8.655 -2.174 -18.414 1.00 18.99 299 LEU A CA 1
ATOM 2056 C C . LEU A 1 299 ? -9.528 -3.329 -17.904 1.00 18.60 299 LEU A C 1
ATOM 2057 O O . LEU A 1 299 ? -10.753 -3.279 -18.025 1.00 19.37 299 LEU A O 1
ATOM 2062 N N . GLY A 1 300 ? -8.908 -4.344 -17.305 1.00 17.57 300 GLY A N 1
ATOM 2063 C CA . GLY A 1 300 ? -9.630 -5.482 -16.745 1.00 17.44 300 GLY A CA 1
ATOM 2064 C C . GLY A 1 300 ? -9.903 -6.610 -17.714 1.00 17.49 300 GLY A C 1
ATOM 2065 O O . GLY A 1 300 ? -10.423 -7.638 -17.308 1.00 18.10 300 GLY A O 1
ATOM 2066 N N . PHE A 1 301 ? -9.525 -6.445 -18.984 1.00 17.79 301 PHE A N 1
ATOM 2067 C CA . PHE A 1 301 ? -9.809 -7.444 -20.026 1.00 17.54 301 PHE A CA 1
ATOM 2068 C C . PHE A 1 301 ? -8.816 -8.609 -20.029 1.00 16.87 301 PHE A C 1
ATOM 2069 O O . PHE A 1 301 ? -7.734 -8.534 -19.472 1.00 16.03 301 PHE A O 1
ATOM 2077 N N . VAL A 1 302 ? -9.204 -9.682 -20.701 1.00 16.80 302 VAL A N 1
ATOM 2078 C CA . VAL A 1 302 ? -8.439 -10.917 -20.738 1.00 16.60 302 VAL A CA 1
ATOM 2079 C C . VAL A 1 302 ? -7.684 -10.976 -22.065 1.00 16.92 302 VAL A C 1
ATOM 2080 O O . VAL A 1 302 ? -8.326 -10.981 -23.133 1.00 14.81 302 VAL A O 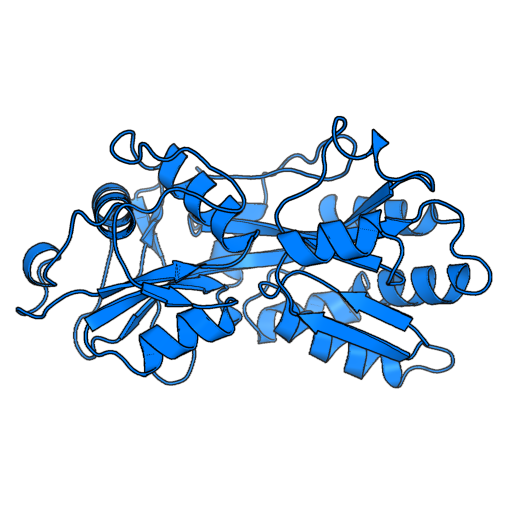1
ATOM 2084 N N . PRO A 1 303 ? -6.330 -11.048 -22.009 1.00 17.33 303 PRO A N 1
ATOM 2085 C CA . PRO A 1 303 ? -5.582 -11.308 -23.233 1.00 18.33 303 PRO A CA 1
ATOM 2086 C C . PRO A 1 303 ? -5.932 -12.689 -23.817 1.00 19.12 303 PRO A C 1
ATOM 2087 O O . PRO A 1 303 ? -6.004 -13.680 -23.077 1.00 19.60 303 PRO A O 1
ATOM 2091 N N . LEU A 1 304 ? -6.179 -12.742 -25.120 1.00 19.69 304 LE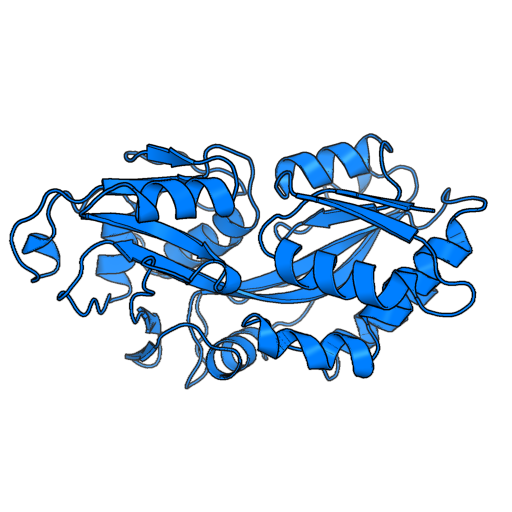U A N 1
ATOM 2092 C CA . LEU A 1 304 ? -6.408 -14.008 -25.785 1.00 20.81 304 LEU A CA 1
ATOM 2093 C C . LEU A 1 304 ? -5.034 -14.605 -25.971 1.00 21.97 304 LEU A C 1
ATOM 2094 O O . LEU A 1 304 ? -4.083 -13.877 -26.224 1.00 22.53 304 LEU A O 1
ATOM 2099 N N . LYS A 1 305 ? -4.918 -15.907 -25.770 1.00 23.72 305 LYS A N 1
ATOM 2100 C CA . LYS A 1 305 ? -3.652 -16.615 -25.980 1.00 25.91 305 LYS A CA 1
ATOM 2101 C C . LYS A 1 305 ? -4.001 -17.985 -26.510 1.00 26.06 305 LYS A C 1
ATOM 2102 O O . LYS A 1 305 ? -5.179 -18.301 -26.633 1.00 24.00 305 LYS A O 1
ATOM 2108 N N . GLY A 1 306 ? -2.983 -18.782 -26.833 1.00 28.23 306 GLY A N 1
ATOM 2109 C CA . GLY A 1 306 ? -3.170 -20.211 -27.137 1.00 29.02 306 GLY A CA 1
ATOM 2110 C C . GLY A 1 306 ? -3.984 -20.440 -28.396 1.00 30.64 306 GLY A C 1
ATOM 2111 O O . GLY A 1 306 ? -3.851 -19.685 -29.357 1.00 30.92 306 GLY A O 1
ATOM 2112 N N . ASP A 1 307 ? -4.859 -21.449 -28.373 1.00 32.71 307 ASP A N 1
ATOM 2113 C CA . ASP A 1 307 ? -5.656 -21.824 -29.558 1.00 34.54 307 ASP A CA 1
ATOM 2114 C C . ASP A 1 307 ? -6.703 -20.765 -29.947 1.00 34.10 307 ASP A C 1
ATOM 2115 O O . ASP A 1 307 ? -7.047 -20.645 -31.124 1.00 32.59 307 ASP A O 1
ATOM 2120 N N . ILE A 1 308 ? -7.189 -20.000 -28.968 1.00 33.10 308 ILE A N 1
ATOM 2121 C CA . ILE A 1 308 ? -8.231 -19.009 -29.219 1.00 32.66 308 IL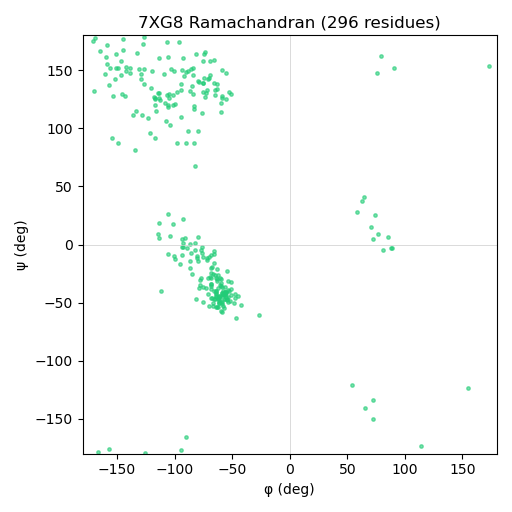E A CA 1
ATOM 2122 C C . ILE A 1 308 ? -7.639 -17.961 -30.165 1.00 30.97 308 ILE A C 1
ATOM 2123 O O . ILE A 1 308 ? -8.203 -17.687 -31.225 1.00 28.01 308 ILE A O 1
ATOM 2128 N N . LEU A 1 309 ? -6.493 -17.403 -29.758 1.00 30.42 309 LEU A N 1
ATOM 2129 C CA . LEU A 1 309 ? -5.802 -16.341 -30.506 1.00 29.08 309 LEU A CA 1
ATOM 2130 C C . LEU A 1 309 ? -5.434 -16.796 -31.915 1.00 28.16 309 LEU A C 1
ATOM 2131 O O . LEU A 1 309 ? -5.556 -16.039 -32.879 1.00 26.56 309 LEU A O 1
ATOM 2136 N N . GLU A 1 310 ? -4.968 -18.033 -32.009 1.00 28.31 310 GLU A N 1
ATOM 2137 C CA . GLU A 1 310 ? -4.446 -18.563 -33.252 1.00 30.70 310 GLU A CA 1
ATOM 2138 C C . GLU A 1 310 ? -5.509 -18.662 -34.345 1.00 29.12 310 GLU A C 1
ATOM 2139 O O . GLU A 1 310 ? -5.266 -18.311 -35.490 1.00 30.97 310 GLU A O 1
ATOM 2145 N N . LYS A 1 311 ? -6.680 -19.150 -33.981 1.00 27.34 311 LYS A N 1
ATOM 2146 C CA . LYS A 1 311 ? -7.791 -19.217 -34.910 1.00 27.06 311 LYS A CA 1
ATOM 2147 C C . LYS A 1 311 ? -8.292 -17.820 -35.266 1.00 25.10 311 LYS A C 1
ATOM 2148 O O . LYS A 1 311 ? -8.735 -17.615 -36.398 1.00 23.50 311 LYS A O 1
ATOM 2154 N N . ALA A 1 312 ? -8.226 -16.881 -34.309 1.00 22.74 312 ALA A N 1
ATOM 2155 C CA . ALA A 1 312 ? -8.561 -15.486 -34.571 1.00 22.45 312 ALA A CA 1
ATOM 2156 C C . ALA A 1 312 ? -7.666 -14.910 -35.669 1.00 21.86 312 ALA A C 1
ATOM 2157 O O . ALA A 1 312 ? -8.173 -14.330 -36.634 1.00 21.48 312 ALA A O 1
ATOM 2159 N N . ARG A 1 313 ? -6.347 -15.076 -35.523 1.00 21.02 313 ARG A N 1
ATOM 2160 C CA . ARG A 1 313 ? -5.395 -14.627 -36.547 1.00 20.81 313 ARG A CA 1
ATOM 2161 C C . ARG A 1 313 ? -5.618 -15.346 -37.858 1.00 20.01 313 ARG A C 1
ATOM 2162 O O . ARG A 1 313 ? -5.653 -14.701 -38.891 1.00 19.09 313 ARG A O 1
ATOM 2170 N N . GLY A 1 314 ? -5.764 -16.676 -37.801 1.00 19.84 314 GLY A N 1
ATOM 2171 C CA . GLY A 1 314 ? -6.142 -17.491 -38.969 1.00 20.02 314 GLY A CA 1
ATOM 2172 C C . GLY A 1 314 ? -7.343 -16.924 -39.721 1.00 20.89 314 GLY A C 1
ATOM 2173 O O . GLY A 1 314 ? -7.294 -16.725 -40.948 1.00 20.87 314 GLY A O 1
ATOM 2174 N N . ALA A 1 315 ? -8.399 -16.629 -38.962 1.00 20.88 315 ALA A N 1
ATOM 2175 C CA . ALA A 1 315 ? -9.654 -16.056 -39.475 1.00 21.37 315 ALA A CA 1
ATOM 2176 C C . ALA A 1 315 ? -9.445 -14.756 -40.227 1.00 21.29 315 ALA A C 1
ATOM 2177 O O . ALA A 1 315 ? -9.974 -14.588 -41.328 1.00 20.66 315 ALA A O 1
ATOM 2179 N N . VAL A 1 316 ? -8.661 -13.852 -39.639 1.00 22.03 316 VAL A N 1
ATOM 2180 C CA . VAL A 1 316 ? -8.322 -12.581 -40.293 1.00 23.28 316 VAL A CA 1
ATOM 2181 C C . VAL A 1 316 ? -7.693 -12.835 -41.671 1.00 25.30 316 VAL A C 1
ATOM 2182 O O . VAL A 1 316 ? -8.005 -12.140 -42.646 1.00 24.67 316 VAL A O 1
ATOM 2186 N N . GLU A 1 317 ? -6.822 -13.838 -41.752 1.00 27.30 317 GLU A N 1
ATOM 2187 C CA . GLU A 1 317 ? -6.057 -14.070 -42.975 1.00 29.86 317 GLU A CA 1
ATOM 2188 C C . GLU A 1 317 ? -6.936 -14.634 -44.104 1.00 30.56 317 GLU A C 1
ATOM 2189 O O . GLU A 1 317 ? -6.501 -14.651 -45.252 1.00 30.63 317 GLU A O 1
ATOM 2195 N N . ARG A 1 318 ? -8.168 -15.053 -43.781 1.00 31.37 318 ARG A N 1
ATOM 2196 C CA . ARG A 1 318 ? -9.163 -15.465 -44.786 1.00 31.51 318 ARG A CA 1
ATOM 2197 C C . ARG A 1 318 ? -9.963 -14.341 -45.455 1.00 29.77 318 ARG A C 1
ATOM 2198 O O . ARG A 1 318 ? -10.771 -14.624 -46.342 1.00 29.02 318 ARG A O 1
ATOM 2206 N N . ILE A 1 319 ? -9.782 -13.093 -45.024 1.00 28.13 319 ILE A N 1
ATOM 2207 C CA . ILE A 1 319 ? -10.599 -11.968 -45.513 1.00 26.62 319 ILE A CA 1
ATOM 2208 C C . ILE A 1 319 ? -10.160 -11.583 -46.938 1.00 26.62 319 ILE A C 1
ATOM 2209 O O . ILE A 1 319 ? -8.965 -11.641 -47.250 1.00 26.21 319 ILE A O 1
ATOM 2214 N N . GLY A 1 320 ? -11.130 -11.209 -47.784 1.00 27.66 320 GLY A N 1
ATOM 2215 C CA . GLY A 1 320 ? -10.918 -10.890 -49.213 1.00 29.48 320 GLY A CA 1
ATOM 2216 C C . GLY A 1 320 ? -11.185 -9.443 -49.672 1.00 32.05 320 GLY A C 1
ATOM 2217 O O . GLY A 1 320 ? -12.239 -8.813 -49.403 1.00 33.51 320 GLY A O 1
#

Sequence (298 aa):
RLSGAGASFPSKIYTRWFADLAKEKGAPRVNYQAVGSGSGRKAFIDETVNFGASDDPMKDKDIAKVKRGLVQIPMTGGTIAFGYNNPGCDLKLTQQKAVEVAMGQVTNWSELGCDDKKLTWAHRSDGSGTTKAFTNSMQAFSKTWTLGTGKSVAWPAGVGGKGNAGVAGVIRNTDGAIGYVNQSYIDENVRAAALQNLSGEFLKPSVEAGAKALNGITLDENLAGTNPNPTAKGAYPIATLTWILAYENGNGRNTKPVKTALSRLLSDEYQDKAPSLGFVPLKGDILEKARGAVERIG